Protein AF-A0AAV0U6H2-F1 (afdb_monomer)

Radius of gyration: 35.51 Å; Cα contacts (8 Å, |Δi|>4): 154; chains: 1; bounding box: 78×107×65 Å

pLDDT: mean 73.21, std 25.13, range [22.2, 96.56]

Nearest PDB structures (foldseek):
  3syk-assembly1_A  TM=7.969E-01  e=1.639E-04  Cereibacter sphaeroides
  3syl-assembly1_B  TM=7.728E-01  e=6.317E-04  Cereibacter sphaeroides
  6kww-assembly3_O  TM=6.701E-01  e=2.816E-01  Staphylococcus aureus subsp. aureus Mu50
  6kww-assembly6_R  TM=6.283E-01  e=2.656E-01  Staphylococcus aureus subsp. aureus Mu50
  6pxl-assembly1_B  TM=6.324E-01  e=7.090E+00  Escherichia coli

Structure (mmCIF, N/CA/C/O backbone):
data_AF-A0AAV0U6H2-F1
#
_entry.id   AF-A0AAV0U6H2-F1
#
loop_
_atom_site.group_PDB
_atom_site.id
_atom_site.type_symbol
_atom_site.label_atom_id
_atom_site.label_alt_id
_atom_site.label_comp_id
_atom_site.label_asym_id
_atom_site.label_entity_id
_atom_site.label_seq_id
_atom_site.pdbx_PDB_ins_code
_atom_site.Cartn_x
_atom_site.Cartn_y
_atom_site.Cartn_z
_atom_site.occupancy
_atom_site.B_iso_or_equiv
_atom_site.auth_seq_id
_atom_site.auth_comp_id
_atom_site.auth_asym_id
_atom_site.auth_atom_id
_atom_site.pdbx_PDB_model_num
ATOM 1 N N . MET A 1 1 ? 8.653 14.128 -21.787 1.00 55.41 1 MET A N 1
ATOM 2 C CA . MET A 1 1 ? 7.556 13.167 -22.076 1.00 55.41 1 MET A CA 1
ATOM 3 C C . MET A 1 1 ? 7.734 12.389 -23.388 1.00 55.41 1 MET A C 1
ATOM 5 O O . MET A 1 1 ? 6.946 11.491 -23.640 1.00 55.41 1 MET A O 1
ATOM 9 N N . THR A 1 2 ? 8.761 12.666 -24.201 1.00 58.56 2 THR A N 1
ATOM 10 C CA . THR A 1 2 ? 9.110 11.901 -25.419 1.00 58.56 2 THR A CA 1
ATOM 11 C C . THR A 1 2 ? 9.828 10.577 -25.127 1.00 58.56 2 THR A C 1
ATOM 13 O O . THR A 1 2 ? 9.771 9.652 -25.930 1.00 58.56 2 THR A O 1
ATOM 16 N N . THR A 1 3 ? 10.443 10.458 -23.950 1.00 72.44 3 THR A N 1
ATOM 17 C CA . THR A 1 3 ? 11.212 9.285 -23.509 1.00 72.44 3 THR A CA 1
ATOM 18 C C . THR A 1 3 ? 10.356 8.041 -23.282 1.00 72.44 3 THR A C 1
ATOM 20 O O . THR A 1 3 ? 10.777 6.950 -23.643 1.00 72.44 3 THR A O 1
ATOM 23 N N . LEU A 1 4 ? 9.134 8.184 -22.757 1.00 80.56 4 LEU A N 1
ATOM 24 C CA . LEU A 1 4 ? 8.256 7.038 -22.488 1.00 80.56 4 LEU A CA 1
ATOM 25 C C . LEU A 1 4 ? 7.760 6.377 -23.781 1.00 80.56 4 LEU A C 1
ATOM 27 O O . LEU A 1 4 ? 7.739 5.158 -23.890 1.00 80.56 4 LEU A O 1
ATOM 31 N N . VAL A 1 5 ? 7.395 7.182 -24.783 1.00 77.56 5 VAL A N 1
ATOM 32 C CA . VAL A 1 5 ? 6.967 6.656 -26.087 1.00 77.56 5 VAL A CA 1
ATOM 33 C C . VAL A 1 5 ? 8.126 5.935 -26.771 1.00 77.56 5 VAL A C 1
ATOM 35 O O . VAL A 1 5 ? 7.913 4.840 -27.281 1.00 77.56 5 VAL A O 1
ATOM 38 N N . ALA A 1 6 ? 9.335 6.509 -26.722 1.00 77.75 6 ALA A N 1
ATOM 39 C CA . ALA A 1 6 ? 10.541 5.869 -27.241 1.00 77.75 6 ALA A CA 1
ATOM 40 C C . ALA A 1 6 ? 10.804 4.525 -26.544 1.00 77.75 6 ALA A C 1
ATOM 42 O O . ALA A 1 6 ? 10.965 3.513 -27.223 1.00 77.75 6 ALA A O 1
ATOM 43 N N . ALA A 1 7 ? 10.716 4.491 -25.211 1.00 80.00 7 ALA A N 1
ATOM 44 C CA . ALA A 1 7 ? 10.893 3.276 -24.420 1.00 80.00 7 ALA A CA 1
ATOM 45 C C . ALA A 1 7 ? 9.865 2.173 -24.747 1.00 80.00 7 ALA A C 1
ATOM 47 O O . ALA A 1 7 ? 10.169 0.993 -24.631 1.00 80.00 7 ALA A O 1
ATOM 48 N N . MET A 1 8 ? 8.655 2.535 -25.191 1.00 81.38 8 MET A N 1
ATOM 49 C CA . MET A 1 8 ? 7.616 1.576 -25.601 1.00 81.38 8 MET A CA 1
ATOM 50 C C . MET A 1 8 ? 7.768 1.055 -27.038 1.00 81.38 8 MET A C 1
ATOM 52 O O . MET A 1 8 ? 7.056 0.124 -27.416 1.00 81.38 8 MET A O 1
ATOM 56 N N . THR A 1 9 ? 8.602 1.682 -27.871 1.00 79.62 9 THR A N 1
ATOM 57 C CA . THR A 1 9 ? 8.733 1.339 -29.300 1.00 79.62 9 THR A CA 1
ATOM 58 C C . THR A 1 9 ? 10.111 0.838 -29.696 1.00 79.62 9 THR A C 1
ATOM 60 O O . THR A 1 9 ? 10.223 0.142 -30.702 1.00 79.62 9 THR A O 1
ATOM 63 N N . ASP A 1 10 ? 11.149 1.217 -28.957 1.00 84.00 10 ASP A N 1
ATOM 64 C CA . ASP A 1 10 ? 12.519 0.854 -29.287 1.00 84.00 10 ASP A CA 1
ATOM 65 C C . ASP A 1 10 ? 12.768 -0.641 -28.975 1.00 84.00 10 ASP A C 1
ATOM 67 O O . ASP A 1 10 ? 12.507 -1.084 -27.851 1.00 84.00 10 ASP A O 1
ATOM 71 N N . PRO A 1 11 ? 13.263 -1.434 -29.951 1.00 84.88 11 PRO A N 1
ATOM 72 C CA . PRO A 1 11 ? 13.561 -2.855 -29.768 1.00 84.88 11 PRO A CA 1
ATOM 73 C C . PRO A 1 11 ? 14.552 -3.156 -28.639 1.00 84.88 11 PRO A C 1
ATOM 75 O O . PRO A 1 11 ? 14.551 -4.271 -28.121 1.00 84.88 11 PRO A O 1
ATOM 78 N N . SER A 1 12 ? 15.384 -2.188 -28.246 1.00 85.94 12 SER A N 1
ATOM 79 C CA . SER A 1 12 ? 16.316 -2.332 -27.122 1.00 85.94 12 SER A CA 1
ATOM 80 C C . SER A 1 12 ? 15.617 -2.570 -25.778 1.00 85.94 12 SER A C 1
ATOM 82 O O . SER A 1 12 ? 16.215 -3.179 -24.895 1.00 85.94 12 SER A O 1
ATOM 84 N N . TYR A 1 13 ? 14.343 -2.180 -25.637 1.00 83.75 13 TYR A N 1
ATOM 85 C CA . TYR A 1 13 ? 13.532 -2.431 -24.438 1.00 83.75 13 TYR A CA 1
ATOM 86 C C . TYR A 1 13 ? 12.590 -3.637 -24.578 1.00 83.75 13 TYR A C 1
ATOM 88 O O . TYR A 1 13 ? 11.626 -3.775 -23.818 1.00 83.75 13 TYR A O 1
ATOM 96 N N . ALA A 1 14 ? 12.831 -4.526 -25.547 1.00 82.19 14 ALA A N 1
ATOM 97 C CA . ALA A 1 14 ? 12.048 -5.748 -25.695 1.00 82.19 14 ALA A CA 1
ATOM 98 C C . ALA A 1 14 ? 12.084 -6.586 -24.399 1.00 82.19 14 ALA A C 1
ATOM 100 O O . ALA A 1 14 ? 13.148 -6.927 -23.892 1.00 82.19 14 ALA A O 1
ATOM 101 N N . GLY A 1 15 ? 10.902 -6.910 -23.861 1.00 85.19 15 GLY A N 1
ATOM 102 C CA . GLY A 1 15 ? 10.739 -7.610 -22.578 1.00 85.19 15 GLY A CA 1
ATOM 103 C C . GLY A 1 15 ? 10.461 -6.702 -21.372 1.00 85.19 15 GLY A C 1
ATOM 104 O O . GLY A 1 15 ? 10.145 -7.211 -20.300 1.00 85.19 15 GLY A O 1
ATOM 105 N N . MET A 1 16 ? 10.515 -5.374 -21.526 1.00 87.12 16 MET A N 1
ATOM 106 C CA . MET A 1 16 ? 10.184 -4.428 -20.456 1.00 87.12 16 MET A CA 1
ATOM 107 C C . MET A 1 16 ? 8.667 -4.309 -20.242 1.00 87.12 16 MET A C 1
ATOM 109 O O . MET A 1 16 ? 7.899 -4.126 -21.189 1.00 87.12 16 MET A O 1
ATOM 113 N N . VAL A 1 17 ? 8.237 -4.338 -18.978 1.00 89.06 17 VAL A N 1
ATOM 114 C CA . VAL A 1 17 ? 6.857 -4.041 -18.569 1.00 89.06 17 VAL A CA 1
ATOM 115 C C . VAL A 1 17 ? 6.814 -2.653 -17.940 1.00 89.06 17 VAL A C 1
ATOM 117 O O . VAL A 1 17 ? 7.570 -2.361 -17.019 1.00 89.06 17 VAL A O 1
ATOM 120 N N . ILE A 1 18 ? 5.916 -1.798 -18.431 1.00 87.50 18 ILE A N 1
ATOM 121 C CA . ILE A 1 18 ? 5.703 -0.451 -17.893 1.00 87.50 18 ILE A CA 1
ATOM 122 C C . ILE A 1 18 ? 4.363 -0.423 -17.165 1.00 87.50 18 ILE A C 1
ATOM 124 O O . ILE A 1 18 ? 3.316 -0.639 -17.777 1.00 87.50 18 ILE A O 1
ATOM 128 N N . VAL A 1 19 ? 4.403 -0.103 -15.873 1.00 91.38 19 VAL A N 1
ATOM 129 C CA . VAL A 1 19 ? 3.221 0.146 -15.044 1.00 91.38 19 VAL A CA 1
ATOM 130 C C . VAL A 1 19 ? 3.240 1.608 -14.624 1.00 91.38 19 VAL A C 1
ATOM 132 O O . VAL A 1 19 ? 4.244 2.091 -14.107 1.00 91.38 19 VAL A O 1
ATOM 135 N N . ILE A 1 20 ? 2.139 2.320 -14.860 1.00 90.44 20 ILE A N 1
ATOM 136 C CA . ILE A 1 20 ? 1.955 3.691 -14.380 1.00 90.44 20 ILE A CA 1
ATOM 137 C C . ILE A 1 20 ? 0.733 3.705 -13.476 1.00 90.44 20 ILE A C 1
ATOM 139 O O . ILE A 1 20 ? -0.299 3.136 -13.826 1.00 90.44 20 ILE A O 1
ATOM 143 N N . ALA A 1 21 ? 0.863 4.359 -12.329 1.00 91.75 21 ALA A N 1
ATOM 144 C CA . ALA A 1 21 ? -0.198 4.523 -11.353 1.00 91.75 21 ALA A CA 1
ATOM 145 C C . ALA A 1 21 ? -0.340 6.004 -10.993 1.00 91.75 21 ALA A C 1
ATOM 147 O O . ALA A 1 21 ? 0.644 6.742 -10.943 1.00 91.75 21 ALA A O 1
ATOM 148 N N . GLY A 1 22 ? -1.572 6.427 -10.746 1.00 89.94 22 GLY A N 1
ATOM 149 C CA . GLY A 1 22 ? -1.912 7.797 -10.393 1.00 89.94 22 GLY A CA 1
ATOM 150 C C . GLY A 1 22 ? -3.420 7.958 -10.271 1.00 89.94 22 GLY A C 1
ATOM 151 O O . GLY A 1 22 ? -4.174 7.035 -10.585 1.00 89.94 22 GLY A O 1
ATOM 152 N N . TYR A 1 23 ? -3.866 9.131 -9.827 1.00 88.19 23 TYR A N 1
ATOM 153 C CA . TYR A 1 23 ? -5.294 9.415 -9.748 1.00 88.19 23 TYR A CA 1
ATOM 154 C C . TYR A 1 23 ? -5.919 9.452 -11.151 1.00 88.19 23 TYR A C 1
ATOM 156 O O . TYR A 1 23 ? -5.277 9.946 -12.085 1.00 88.19 23 TYR A O 1
ATOM 164 N N . PRO A 1 24 ? -7.177 8.999 -11.320 1.00 87.06 24 PRO A N 1
ATOM 165 C CA . PRO A 1 24 ? -7.804 8.873 -12.639 1.00 87.06 24 PRO A CA 1
ATOM 166 C C . PRO A 1 24 ? -7.740 10.154 -13.481 1.00 87.06 24 PRO A C 1
ATOM 168 O O . PRO A 1 24 ? -7.385 10.113 -14.658 1.00 87.06 24 PRO A O 1
ATOM 171 N N . ARG A 1 25 ? -7.997 11.315 -12.859 1.00 87.69 25 ARG A N 1
ATOM 172 C CA . ARG A 1 25 ? -7.939 12.625 -13.531 1.00 87.69 25 ARG A CA 1
ATOM 173 C C . ARG A 1 25 ? -6.540 12.958 -14.050 1.00 87.69 25 ARG A C 1
ATOM 175 O O . ARG A 1 25 ? -6.398 13.367 -15.201 1.00 87.69 25 ARG A O 1
ATOM 182 N N . ASP A 1 26 ? -5.517 12.754 -13.228 1.00 89.56 26 ASP A N 1
ATOM 183 C CA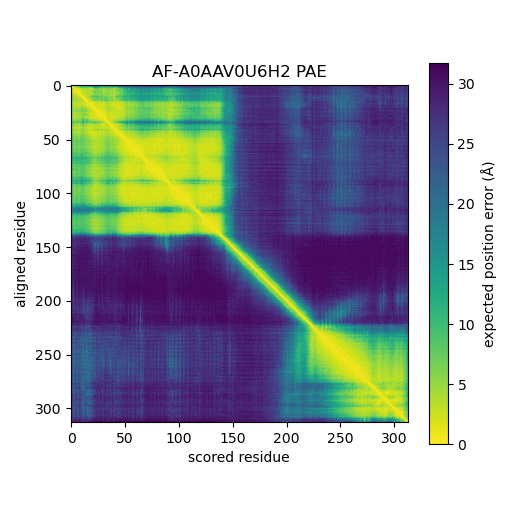 . ASP A 1 26 ? -4.130 13.051 -13.594 1.00 89.56 26 ASP A CA 1
ATOM 184 C C . ASP A 1 26 ? -3.633 12.097 -14.684 1.00 89.56 26 ASP A C 1
ATOM 186 O O . ASP A 1 26 ? -2.939 12.513 -15.617 1.00 89.56 26 ASP A O 1
ATOM 190 N N . MET A 1 27 ? -4.048 10.829 -14.607 1.00 91.25 27 MET A N 1
ATOM 191 C CA . MET A 1 27 ? -3.758 9.812 -15.614 1.00 91.25 27 MET A CA 1
ATOM 192 C C . MET A 1 27 ? -4.385 10.157 -16.962 1.00 91.25 27 MET A C 1
ATOM 194 O O . MET A 1 27 ? -3.695 10.092 -17.980 1.00 91.25 27 MET A O 1
ATOM 198 N N . ASP A 1 28 ? -5.646 10.590 -16.995 1.00 88.44 28 ASP A N 1
ATOM 199 C CA . ASP A 1 28 ? -6.282 11.028 -18.238 1.00 88.44 28 ASP A CA 1
ATOM 200 C C . ASP A 1 28 ? -5.568 12.240 -18.845 1.00 88.44 28 ASP A C 1
ATOM 202 O O . ASP A 1 28 ? -5.283 12.251 -20.047 1.00 88.44 28 ASP A O 1
ATOM 206 N N . VAL A 1 29 ? -5.209 13.237 -18.030 1.00 89.94 29 VAL A N 1
ATOM 207 C CA . VAL A 1 29 ? -4.431 14.395 -18.497 1.00 89.94 29 VAL A CA 1
ATOM 208 C C . VAL A 1 29 ? -3.091 13.941 -19.075 1.00 89.94 29 VAL A C 1
ATOM 210 O O . VAL A 1 29 ? -2.738 14.335 -20.187 1.00 89.94 29 VAL A O 1
ATOM 213 N N . MET A 1 30 ? -2.350 13.089 -18.366 1.00 89.06 30 MET A N 1
ATOM 214 C CA . MET A 1 30 ? -1.049 12.587 -18.809 1.00 89.06 30 MET A CA 1
ATOM 215 C C . MET A 1 30 ? -1.151 11.787 -20.117 1.00 89.06 30 MET A C 1
ATOM 217 O O . MET A 1 30 ? -0.353 12.001 -21.032 1.00 89.06 30 MET A O 1
ATOM 221 N N . LEU A 1 31 ? -2.131 10.889 -20.230 1.00 88.00 31 LEU A N 1
ATOM 222 C CA . LEU A 1 31 ? -2.316 10.030 -21.401 1.00 88.00 31 LEU A CA 1
ATOM 223 C C . LEU A 1 31 ? -2.778 10.812 -22.636 1.00 88.00 31 LEU A C 1
ATOM 225 O O . LEU A 1 31 ? -2.393 10.461 -23.753 1.00 88.00 31 LEU A O 1
ATOM 229 N N . ASN A 1 32 ? -3.553 11.883 -22.445 1.00 86.69 32 ASN A N 1
ATOM 230 C CA . ASN A 1 32 ? -4.044 12.732 -23.531 1.00 86.69 32 ASN A CA 1
ATOM 231 C C . ASN A 1 32 ? -3.004 13.749 -24.032 1.00 86.69 32 ASN A C 1
ATOM 233 O O . ASN A 1 32 ? -3.182 14.311 -25.111 1.00 86.69 32 ASN A O 1
ATOM 237 N N . ARG A 1 33 ? -1.896 13.972 -23.307 1.00 84.69 33 ARG A N 1
ATOM 238 C CA . ARG A 1 33 ? -0.837 14.912 -23.729 1.00 84.69 33 ARG A CA 1
ATOM 239 C C . ARG A 1 33 ? -0.159 14.535 -25.045 1.00 84.69 33 ARG A C 1
ATOM 241 O O . ARG A 1 33 ? 0.355 15.417 -25.720 1.00 84.69 33 ARG A O 1
ATOM 248 N N . ASN A 1 34 ? -0.130 13.252 -25.406 1.00 80.25 34 ASN A N 1
ATOM 249 C CA . ASN A 1 34 ? 0.443 12.794 -26.670 1.00 80.25 34 ASN A CA 1
ATOM 250 C C . ASN A 1 34 ? -0.519 11.828 -27.361 1.00 80.25 34 ASN A C 1
ATOM 252 O O . ASN A 1 34 ? -0.806 10.746 -26.841 1.00 80.25 34 ASN A O 1
ATOM 256 N N . ALA A 1 35 ? -0.966 12.202 -28.562 1.00 67.88 35 ALA A N 1
ATOM 257 C CA . ALA A 1 35 ? -1.792 11.368 -29.427 1.00 67.88 35 ALA A CA 1
ATOM 258 C C . ALA A 1 35 ? -1.003 10.112 -29.843 1.00 67.88 35 ALA A C 1
ATOM 260 O O . ALA A 1 35 ? -0.230 10.121 -30.795 1.00 67.88 35 ALA A O 1
ATOM 261 N N . GLY A 1 36 ? -1.133 9.039 -29.066 1.00 77.62 36 GLY A N 1
ATOM 262 C CA . GLY A 1 36 ? -0.421 7.779 -29.282 1.00 77.62 36 GLY A CA 1
ATOM 263 C C . GLY A 1 36 ? 0.071 7.112 -28.002 1.00 77.62 36 GLY A C 1
ATOM 264 O O . GLY A 1 36 ? 0.394 5.926 -28.038 1.00 77.62 36 GLY A O 1
ATOM 265 N N . LEU A 1 37 ? 0.103 7.825 -26.872 1.00 84.19 37 LEU A N 1
ATOM 266 C CA . LEU A 1 37 ? 0.449 7.214 -25.590 1.00 84.19 37 LEU A CA 1
ATOM 267 C C . LEU A 1 37 ? -0.717 6.365 -25.063 1.00 84.19 37 LEU A C 1
ATOM 269 O O . LEU A 1 37 ? -0.532 5.188 -24.767 1.00 84.19 37 LEU A O 1
ATOM 273 N N . LYS A 1 38 ? -1.938 6.920 -25.060 1.00 84.69 38 LYS A N 1
ATOM 274 C CA . LYS A 1 38 ? -3.152 6.218 -24.605 1.00 84.69 38 LYS A CA 1
ATOM 275 C C . LYS A 1 38 ? -3.406 4.900 -25.347 1.00 84.69 38 LYS A C 1
ATOM 277 O O . LYS A 1 38 ? -3.761 3.916 -24.715 1.00 84.69 38 LYS A O 1
ATOM 282 N N . SER A 1 39 ? -3.156 4.842 -26.659 1.00 85.62 39 SER A N 1
ATOM 283 C CA . SER A 1 39 ? -3.377 3.630 -27.468 1.00 85.62 39 SER A CA 1
ATOM 284 C C . SER A 1 39 ? -2.361 2.509 -27.216 1.00 85.62 39 SER A C 1
ATOM 286 O O . SER A 1 39 ? -2.593 1.375 -27.628 1.00 85.62 39 SER A O 1
ATOM 288 N N . ARG A 1 40 ? -1.212 2.815 -26.597 1.00 86.94 40 ARG A N 1
ATOM 289 C CA . ARG A 1 40 ? -0.161 1.830 -26.293 1.00 86.94 40 ARG A CA 1
ATOM 290 C C . ARG A 1 40 ? -0.403 1.108 -24.966 1.00 86.94 40 ARG A C 1
ATOM 292 O O . ARG A 1 40 ? 0.085 -0.007 -24.796 1.00 86.94 40 ARG A O 1
ATOM 299 N N . PHE A 1 41 ? -1.195 1.688 -24.064 1.00 87.56 41 PHE A N 1
ATOM 300 C CA . PHE A 1 41 ? -1.683 1.002 -22.869 1.00 87.56 41 PHE A CA 1
ATOM 301 C C . PHE A 1 41 ? -2.907 0.154 -23.226 1.00 87.56 41 PHE A C 1
ATOM 303 O O . PHE A 1 41 ? -3.951 0.671 -23.608 1.00 87.56 41 PHE A O 1
ATOM 310 N N . LYS A 1 42 ? -2.761 -1.173 -23.138 1.00 85.19 42 LYS A N 1
ATOM 311 C CA . LYS A 1 42 ? -3.825 -2.137 -23.479 1.00 85.19 42 LYS A CA 1
ATOM 312 C C . LYS A 1 42 ? -4.678 -2.555 -22.281 1.00 85.19 42 LYS A C 1
ATOM 314 O O . LYS A 1 42 ? -5.763 -3.092 -22.471 1.00 85.19 42 LYS A O 1
ATOM 319 N N . ARG A 1 43 ? -4.161 -2.376 -21.065 1.00 90.06 43 ARG A N 1
ATOM 320 C CA . ARG A 1 43 ? -4.807 -2.772 -19.811 1.00 90.06 43 ARG A CA 1
ATOM 321 C C . ARG A 1 43 ? -4.923 -1.556 -18.907 1.00 90.06 43 ARG A C 1
ATOM 323 O O . ARG A 1 43 ? -3.927 -0.878 -18.675 1.00 90.06 43 ARG A O 1
ATOM 330 N N . PHE A 1 44 ? -6.129 -1.338 -18.408 1.00 90.12 44 PHE A N 1
ATOM 331 C CA . PHE A 1 44 ? -6.450 -0.354 -17.386 1.00 90.12 44 PHE A CA 1
ATOM 332 C C . PHE A 1 44 ? -7.057 -1.123 -16.220 1.00 90.12 44 PHE A C 1
ATOM 334 O O . PHE A 1 44 ? -7.907 -1.988 -16.432 1.00 90.12 44 PHE A O 1
ATOM 341 N N . ILE A 1 45 ? -6.543 -0.871 -15.022 1.00 92.75 45 ILE A N 1
ATOM 342 C CA . ILE A 1 45 ? -7.032 -1.470 -13.786 1.00 92.75 45 ILE A CA 1
ATOM 343 C C . ILE A 1 45 ? -7.405 -0.299 -12.894 1.00 92.75 45 ILE A C 1
ATOM 345 O O . ILE A 1 45 ? -6.530 0.468 -12.491 1.00 92.75 45 ILE A O 1
ATOM 349 N N . ASP A 1 46 ? -8.698 -0.158 -12.636 1.00 90.94 46 ASP A N 1
ATOM 350 C CA . ASP A 1 46 ? -9.222 0.867 -11.748 1.00 90.94 46 ASP A CA 1
ATOM 351 C C . ASP A 1 46 ? -9.279 0.314 -10.324 1.00 90.94 46 ASP A C 1
ATOM 353 O O . ASP A 1 46 ? -9.804 -0.776 -10.086 1.00 90.94 46 ASP A O 1
ATOM 357 N N . PHE A 1 47 ? -8.726 1.073 -9.381 1.00 91.12 47 PHE A N 1
ATOM 358 C CA . PHE A 1 47 ? -8.777 0.763 -7.958 1.00 91.12 47 PHE A CA 1
ATOM 359 C C . PHE A 1 47 ? -9.817 1.680 -7.315 1.00 91.12 47 PHE A C 1
ATOM 361 O O . PHE A 1 47 ? -9.519 2.861 -7.115 1.00 91.12 47 PHE A O 1
ATOM 368 N N . PRO A 1 48 ? -11.044 1.191 -7.057 1.00 89.44 48 PRO A N 1
ATOM 369 C CA . PRO A 1 48 ? -12.044 1.991 -6.369 1.00 89.44 48 PRO A CA 1
ATOM 370 C C . PRO A 1 48 ? -11.605 2.271 -4.930 1.00 89.44 48 PRO A C 1
ATOM 372 O O . PRO A 1 48 ? -10.830 1.513 -4.337 1.00 89.44 48 PRO A O 1
ATOM 375 N N . ASP A 1 49 ? -12.124 3.361 -4.373 1.00 90.44 49 ASP A N 1
ATOM 376 C CA . ASP A 1 49 ? -11.962 3.652 -2.954 1.00 90.44 49 ASP A CA 1
ATOM 377 C C . ASP A 1 49 ? -12.620 2.564 -2.103 1.00 90.44 49 ASP A C 1
ATOM 379 O O . ASP A 1 49 ? -13.589 1.924 -2.515 1.00 90.44 49 ASP A O 1
ATOM 383 N N . TRP A 1 50 ? -12.085 2.376 -0.902 1.00 93.69 50 TRP A N 1
ATOM 384 C CA . TRP A 1 50 ? -12.597 1.409 0.058 1.00 93.69 50 TRP A CA 1
ATOM 385 C C . TRP A 1 50 ? -14.041 1.730 0.453 1.00 93.69 50 TRP A C 1
ATOM 387 O O . TRP A 1 50 ? -14.457 2.894 0.557 1.00 93.69 50 TRP A O 1
ATOM 397 N N . GLU A 1 51 ? -14.813 0.683 0.711 1.00 94.12 51 GLU A N 1
ATOM 398 C CA . GLU A 1 51 ? -16.050 0.803 1.466 1.00 94.12 51 GLU A CA 1
ATOM 399 C C . GLU A 1 51 ? -15.749 0.913 2.968 1.00 94.12 51 GLU A C 1
ATOM 401 O O . GLU A 1 51 ? -14.648 0.608 3.441 1.00 94.12 51 GLU A O 1
ATOM 406 N N . ALA A 1 52 ? -16.717 1.406 3.743 1.00 94.19 52 ALA A N 1
ATOM 407 C CA . ALA A 1 52 ? -16.524 1.581 5.182 1.00 94.19 52 ALA A CA 1
ATOM 408 C C . ALA A 1 52 ? -16.239 0.233 5.870 1.00 94.19 52 ALA A C 1
ATOM 410 O O . ALA A 1 52 ? -15.420 0.145 6.789 1.00 94.19 52 ALA A O 1
ATOM 411 N N . GLU A 1 53 ? -16.864 -0.832 5.370 1.00 94.94 53 GLU A N 1
ATOM 412 C CA . GLU A 1 53 ? -16.666 -2.210 5.796 1.00 94.94 53 GLU A CA 1
ATOM 413 C C . GLU A 1 53 ? -15.233 -2.696 5.559 1.00 94.94 53 GLU A C 1
ATOM 415 O O . GLU A 1 53 ? -14.701 -3.413 6.407 1.00 94.94 53 GLU A O 1
ATOM 420 N N . ASP A 1 54 ? -14.584 -2.278 4.467 1.00 95.44 54 ASP A N 1
ATOM 421 C CA . ASP A 1 54 ? -13.198 -2.656 4.163 1.00 95.44 54 ASP A CA 1
ATOM 422 C C . ASP A 1 54 ? -12.234 -2.063 5.196 1.00 95.44 54 ASP A C 1
ATOM 424 O O . ASP A 1 54 ? -11.325 -2.743 5.683 1.00 95.44 54 ASP A O 1
ATOM 428 N N . GLY A 1 55 ? -12.475 -0.810 5.600 1.00 94.81 55 GLY A N 1
ATOM 429 C CA . GLY A 1 55 ? -11.734 -0.154 6.677 1.00 94.81 55 GLY A CA 1
ATOM 430 C C . GLY A 1 55 ? -11.863 -0.908 8.002 1.00 94.81 55 GLY A C 1
ATOM 431 O O . GLY A 1 55 ? -10.860 -1.190 8.661 1.00 94.81 55 GLY A O 1
ATOM 432 N N . VAL A 1 56 ? -13.082 -1.312 8.374 1.00 95.56 56 VAL A N 1
ATOM 433 C CA . VAL A 1 56 ? -13.325 -2.106 9.592 1.00 95.56 56 VAL A CA 1
ATOM 434 C C . VAL A 1 56 ? -12.700 -3.500 9.487 1.00 95.56 56 VAL A C 1
ATOM 436 O O . VAL A 1 56 ? -12.084 -3.967 10.446 1.00 95.56 56 VAL A O 1
ATOM 439 N N . ALA A 1 57 ? -12.796 -4.157 8.330 1.00 96.31 57 ALA A N 1
ATOM 440 C CA . ALA A 1 57 ? -12.185 -5.461 8.089 1.00 96.31 57 ALA A CA 1
ATOM 441 C C . ALA A 1 57 ? -10.656 -5.403 8.227 1.00 96.31 57 ALA A C 1
ATOM 443 O O . ALA A 1 57 ? -10.063 -6.269 8.878 1.00 96.31 57 ALA A O 1
ATOM 444 N N . PHE A 1 58 ? -10.026 -4.349 7.699 1.00 96.44 58 PHE A N 1
ATOM 445 C CA . PHE A 1 58 ? -8.601 -4.089 7.882 1.00 96.44 58 PHE A CA 1
ATOM 446 C C . PHE A 1 58 ? -8.235 -3.945 9.366 1.00 96.44 58 PHE A C 1
ATOM 448 O O . PHE A 1 58 ? -7.292 -4.587 9.834 1.00 96.44 58 PHE A O 1
ATOM 455 N N . LEU A 1 59 ? -8.992 -3.148 10.128 1.00 96.06 59 LEU A N 1
ATOM 456 C CA . LEU A 1 59 ? -8.744 -2.964 11.562 1.00 96.06 59 LEU A CA 1
ATOM 457 C C . LEU A 1 59 ? -8.940 -4.262 12.350 1.00 96.06 59 LEU A C 1
ATOM 459 O O . LEU A 1 59 ? -8.137 -4.561 13.230 1.00 96.06 59 LEU A O 1
ATOM 463 N N . ARG A 1 60 ? -9.949 -5.070 12.007 1.00 95.50 60 ARG A N 1
ATOM 464 C CA . ARG A 1 60 ? -10.175 -6.384 12.623 1.00 95.50 60 ARG A CA 1
ATOM 465 C C . ARG A 1 60 ? -9.000 -7.330 12.369 1.00 95.50 60 ARG A C 1
ATOM 467 O O . ARG A 1 60 ? -8.516 -7.969 13.301 1.00 95.50 60 ARG A O 1
ATOM 474 N N . ALA A 1 61 ? -8.507 -7.390 11.132 1.00 95.88 61 ALA A N 1
ATOM 475 C CA . ALA A 1 61 ? -7.337 -8.195 10.786 1.00 95.88 61 ALA A CA 1
ATOM 476 C C . ALA A 1 61 ? -6.078 -7.721 11.532 1.00 95.88 61 ALA A C 1
ATOM 478 O O . ALA A 1 61 ? -5.288 -8.537 12.012 1.00 95.88 61 ALA A O 1
ATOM 479 N N . LYS A 1 62 ? -5.910 -6.402 11.680 1.00 95.31 62 LYS A N 1
ATOM 480 C CA . LYS A 1 62 ? -4.789 -5.812 12.417 1.00 95.31 62 LYS A CA 1
ATOM 481 C C . LYS A 1 62 ? -4.873 -6.088 13.920 1.00 95.31 62 LYS A C 1
ATOM 483 O O . LYS A 1 62 ? -3.863 -6.452 14.517 1.00 95.31 62 LYS A O 1
ATOM 488 N N . ALA A 1 63 ? -6.069 -6.017 14.501 1.00 94.69 63 ALA A N 1
ATOM 489 C CA . ALA A 1 63 ? -6.317 -6.390 15.889 1.00 94.69 63 ALA A CA 1
ATOM 490 C C . ALA A 1 63 ? -5.971 -7.858 16.149 1.00 94.69 63 ALA A C 1
ATOM 492 O O . ALA A 1 63 ? -5.221 -8.146 17.078 1.00 94.69 63 ALA A O 1
ATOM 493 N N . LEU A 1 64 ? -6.418 -8.767 15.277 1.00 94.44 64 LEU A N 1
ATOM 494 C CA . LEU A 1 64 ? -6.098 -10.190 15.384 1.00 94.44 64 LEU A CA 1
ATOM 495 C C . LEU A 1 64 ? -4.585 -10.444 15.323 1.00 94.44 64 LEU A C 1
ATOM 497 O O . LEU A 1 64 ? -4.058 -11.219 16.118 1.00 94.44 64 LEU A O 1
ATOM 501 N N . LYS A 1 65 ? -3.879 -9.762 14.413 1.00 95.69 65 LYS A N 1
ATOM 502 C CA . LYS A 1 65 ? -2.421 -9.878 14.260 1.00 95.69 65 LYS A CA 1
ATOM 503 C C . LYS A 1 65 ? -1.647 -9.399 15.493 1.00 95.69 65 LYS A C 1
ATOM 505 O O . LYS A 1 65 ? -0.584 -9.937 15.782 1.00 95.69 65 LYS A O 1
ATOM 510 N N . GLU A 1 66 ? -2.155 -8.392 16.197 1.00 94.25 66 GLU A N 1
ATOM 511 C CA . GLU A 1 66 ? -1.533 -7.827 17.403 1.00 94.25 66 GLU A CA 1
ATOM 512 C C . GLU A 1 66 ? -2.094 -8.430 18.712 1.00 94.25 66 GLU A C 1
ATOM 514 O O . GLU A 1 66 ? -1.860 -7.884 19.793 1.00 94.25 66 GLU A O 1
ATOM 519 N N . GLU A 1 67 ? -2.825 -9.551 18.631 1.00 93.44 67 GLU A N 1
ATOM 520 C CA . GLU A 1 67 ? -3.450 -10.242 19.774 1.00 93.44 67 GLU A CA 1
ATOM 521 C C . GLU A 1 67 ? -4.384 -9.332 20.594 1.00 93.44 67 GLU A C 1
ATOM 523 O O . GLU A 1 67 ? -4.447 -9.388 21.826 1.00 93.44 67 GLU A O 1
ATOM 528 N N . MET A 1 68 ? -5.109 -8.457 19.898 1.00 92.69 68 MET A N 1
ATOM 529 C CA . MET A 1 68 ? -6.099 -7.558 20.472 1.00 92.69 68 MET A CA 1
ATOM 530 C C . MET A 1 68 ? -7.509 -7.950 20.053 1.00 92.69 68 MET A C 1
ATOM 532 O O . MET A 1 68 ? -7.758 -8.419 18.943 1.00 92.69 68 MET A O 1
ATOM 536 N N . THR A 1 69 ? -8.451 -7.713 20.958 1.00 92.50 69 THR A N 1
ATOM 537 C CA . THR A 1 69 ? -9.874 -7.930 20.702 1.00 92.50 69 THR A CA 1
ATOM 538 C C . THR A 1 69 ? -10.552 -6.605 20.384 1.00 92.50 69 THR A C 1
ATOM 540 O O . THR A 1 69 ? -10.314 -5.590 21.041 1.00 92.50 69 THR A O 1
ATOM 543 N N . LEU A 1 70 ? -11.379 -6.604 19.342 1.00 94.00 70 LEU A N 1
ATOM 544 C CA . LEU A 1 70 ? -12.197 -5.458 18.974 1.00 94.00 70 LEU A CA 1
ATOM 545 C C . LEU A 1 70 ? -13.617 -5.717 19.472 1.00 94.00 70 LEU A C 1
ATOM 547 O O . LEU A 1 70 ? -14.229 -6.725 19.120 1.00 94.00 70 LEU A O 1
ATOM 551 N N . GLU A 1 71 ? -14.120 -4.846 20.344 1.00 94.50 71 GLU A N 1
ATOM 552 C CA . GLU A 1 71 ? -15.473 -4.984 20.875 1.00 94.50 71 GLU A CA 1
ATOM 553 C C . GLU A 1 71 ? -16.512 -4.756 19.758 1.00 94.50 71 GLU A C 1
ATOM 555 O O . GLU A 1 71 ? -16.336 -3.840 18.950 1.00 94.50 71 GLU A O 1
ATOM 560 N N . PRO A 1 72 ? -17.645 -5.487 19.726 1.00 92.94 72 PRO A N 1
ATOM 561 C CA . PRO A 1 72 ? -18.692 -5.255 18.727 1.00 92.94 72 PRO A CA 1
ATOM 562 C C . PRO A 1 72 ? -19.192 -3.802 18.696 1.00 92.94 72 PRO A C 1
ATOM 564 O O . PRO A 1 72 ? -19.482 -3.258 17.634 1.00 92.94 72 PRO A O 1
ATOM 567 N N . GLY A 1 73 ? -19.250 -3.139 19.857 1.00 93.62 73 GLY A N 1
ATOM 568 C CA . GLY A 1 73 ? -19.598 -1.720 19.944 1.00 93.62 73 GLY A CA 1
ATOM 569 C C . GLY A 1 73 ? -18.559 -0.800 19.292 1.00 93.62 73 GLY A C 1
ATOM 570 O O . GLY A 1 73 ? -18.933 0.210 18.700 1.00 93.62 73 GLY A O 1
ATOM 571 N N . ALA A 1 74 ? -17.273 -1.161 19.342 1.00 94.62 74 ALA A N 1
ATOM 572 C CA . ALA A 1 74 ? -16.207 -0.430 18.663 1.00 94.62 74 ALA A CA 1
ATOM 573 C C . ALA A 1 74 ? -16.330 -0.552 17.142 1.00 94.62 74 ALA A C 1
ATOM 575 O O . ALA A 1 74 ? -16.215 0.452 16.446 1.00 94.62 74 ALA A O 1
ATOM 576 N N . GLU A 1 75 ? -16.639 -1.745 16.626 1.00 94.88 75 GLU A N 1
ATOM 577 C CA . GLU A 1 75 ? -16.842 -1.959 15.187 1.00 94.88 75 GLU A CA 1
ATOM 578 C C . GLU A 1 75 ? -17.961 -1.076 14.622 1.00 94.88 75 GLU A C 1
ATOM 580 O O . GLU A 1 75 ? -17.788 -0.448 13.578 1.00 94.88 75 GLU A O 1
ATOM 585 N N . VAL A 1 76 ? -19.083 -0.961 15.341 1.00 96.00 76 VAL A N 1
ATOM 586 C CA . VAL A 1 76 ? -20.209 -0.102 14.937 1.00 96.00 76 VAL A CA 1
ATOM 587 C C . VAL A 1 76 ? -19.809 1.375 14.900 1.00 96.00 76 VAL A C 1
ATOM 589 O O . VAL A 1 76 ? -20.239 2.105 14.006 1.00 96.00 76 VAL A O 1
ATOM 592 N N . MET A 1 77 ? -19.002 1.832 15.861 1.00 95.75 77 MET A N 1
ATOM 593 C CA . MET A 1 77 ? -18.517 3.215 15.875 1.00 95.75 77 MET A CA 1
ATOM 594 C C . MET A 1 77 ? -17.544 3.475 14.724 1.00 95.75 77 MET A C 1
ATOM 596 O O . MET A 1 77 ? -17.697 4.468 14.019 1.00 95.75 77 MET A O 1
ATOM 600 N N . LEU A 1 78 ? -16.611 2.552 14.484 1.00 95.38 78 LEU A N 1
ATOM 601 C CA . LEU A 1 78 ? -15.638 2.654 13.397 1.00 95.38 78 LEU A CA 1
ATOM 602 C C . LEU A 1 78 ? -16.310 2.695 12.027 1.00 95.38 78 LEU A C 1
ATOM 604 O O . LEU A 1 78 ? -15.920 3.507 11.193 1.00 95.38 78 LEU A O 1
ATOM 608 N N . LEU A 1 79 ? -17.344 1.877 11.813 1.00 96.31 79 LEU A N 1
ATOM 609 C CA . LEU A 1 79 ? -18.105 1.875 10.565 1.00 96.31 79 LEU A CA 1
ATOM 610 C C . LEU A 1 79 ? -18.702 3.261 10.275 1.00 96.31 79 LEU A C 1
ATOM 612 O O . LEU A 1 79 ? -18.475 3.816 9.203 1.00 96.31 79 LEU A O 1
ATOM 616 N N . LYS A 1 80 ? -19.366 3.873 11.264 1.00 95.62 80 LYS A N 1
ATOM 617 C CA . LYS A 1 80 ? -19.909 5.238 11.138 1.00 95.62 80 LYS A CA 1
ATOM 618 C C . LYS A 1 80 ? -18.819 6.266 10.850 1.00 95.62 80 LYS A C 1
ATOM 620 O O . LYS A 1 80 ? -18.997 7.139 10.007 1.00 95.62 80 LYS A O 1
ATOM 625 N N . THR A 1 81 ? -17.681 6.162 11.531 1.00 94.38 81 THR A N 1
ATOM 626 C CA . THR A 1 81 ? -16.557 7.069 11.302 1.00 94.38 81 THR A CA 1
ATOM 627 C C . THR A 1 81 ? -16.014 6.946 9.880 1.00 94.38 81 THR A C 1
ATOM 629 O O . THR A 1 81 ? -15.783 7.968 9.241 1.00 94.38 81 THR A O 1
ATOM 632 N N . PHE A 1 82 ? -15.848 5.733 9.345 1.00 95.00 82 PHE A N 1
ATOM 633 C CA . PHE A 1 82 ? -15.406 5.548 7.960 1.00 95.00 82 PHE A CA 1
ATOM 634 C C . PHE A 1 82 ? -16.439 6.045 6.941 1.00 95.00 82 PHE A C 1
ATOM 636 O O . PHE A 1 82 ? -16.049 6.667 5.954 1.00 95.00 82 PHE A O 1
ATOM 643 N N . GLU A 1 83 ? -17.740 5.863 7.192 1.00 94.81 83 GLU A N 1
ATOM 644 C CA . GLU A 1 83 ? -18.798 6.453 6.359 1.00 94.81 83 GLU A CA 1
ATOM 645 C C . GLU A 1 83 ? -18.734 7.988 6.328 1.00 94.81 83 GLU A C 1
ATOM 647 O O . GLU A 1 83 ? -19.005 8.605 5.296 1.00 94.81 83 GLU A O 1
ATOM 652 N N . GLU A 1 84 ? -18.399 8.626 7.452 1.00 92.62 84 GLU A N 1
ATOM 653 C CA . GLU A 1 84 ? -18.197 10.074 7.511 1.00 92.62 84 GLU A CA 1
ATOM 654 C C . GLU A 1 84 ? -16.897 10.500 6.826 1.00 92.62 84 GLU A C 1
ATOM 656 O O . GLU A 1 84 ? -16.911 11.457 6.054 1.00 92.62 84 GLU A O 1
ATOM 661 N N . LEU A 1 85 ? -15.797 9.772 7.035 1.00 91.25 85 LEU A N 1
ATOM 662 C CA . LEU A 1 85 ? -14.510 10.057 6.396 1.00 91.25 85 LEU A CA 1
ATOM 663 C C . LEU A 1 85 ? -14.587 9.962 4.875 1.00 91.25 85 LEU A C 1
ATOM 665 O O . LEU A 1 85 ? -14.009 10.804 4.194 1.00 91.25 85 LEU A O 1
ATOM 669 N N . LYS A 1 86 ? -15.340 8.993 4.348 1.00 90.88 86 LYS A N 1
ATOM 670 C CA . LYS A 1 86 ? -15.558 8.821 2.907 1.00 90.88 86 LYS A CA 1
ATOM 671 C C . LYS A 1 86 ? -16.335 9.982 2.274 1.00 90.88 86 LYS A C 1
ATOM 673 O O . LYS A 1 86 ? -16.196 10.232 1.082 1.00 90.88 86 LYS A O 1
ATOM 678 N N . LYS A 1 87 ? -17.148 10.708 3.054 1.00 90.12 87 LYS A N 1
ATOM 679 C CA . LYS A 1 87 ? -17.872 11.909 2.589 1.00 90.12 87 LYS A CA 1
ATOM 680 C C . LYS A 1 87 ? -16.993 13.159 2.560 1.00 90.12 87 LYS A C 1
ATOM 682 O O . LYS A 1 87 ? -17.399 14.157 1.968 1.00 90.12 87 LYS A O 1
ATOM 687 N N . LEU A 1 88 ? -15.843 13.137 3.232 1.00 87.44 88 LEU A N 1
ATOM 688 C CA . LEU A 1 88 ? -14.904 14.252 3.261 1.00 87.44 88 LEU A CA 1
ATOM 689 C C . LEU A 1 88 ? -13.944 14.178 2.072 1.00 87.44 88 LEU A C 1
ATOM 691 O O . LEU A 1 88 ? -13.584 13.099 1.600 1.00 87.44 88 LEU A O 1
ATOM 695 N N . ASP A 1 89 ? -13.484 15.342 1.618 1.00 82.19 89 ASP A N 1
ATOM 696 C CA . ASP A 1 89 ? -12.433 15.403 0.608 1.00 82.19 89 ASP A CA 1
ATOM 697 C C . ASP A 1 89 ? -11.127 14.808 1.158 1.00 82.19 89 ASP A C 1
ATOM 699 O O . ASP A 1 89 ? -10.742 15.036 2.306 1.00 82.19 89 ASP A O 1
ATOM 703 N N . GLY A 1 90 ? -10.418 14.062 0.310 1.00 81.94 90 GLY A N 1
ATOM 704 C CA . GLY A 1 90 ? -9.109 13.506 0.656 1.00 81.94 90 GLY A CA 1
ATOM 705 C C . GLY A 1 90 ? -9.138 12.222 1.479 1.00 81.94 90 GLY A C 1
ATOM 706 O O . GLY A 1 90 ? -8.186 11.962 2.213 1.00 81.94 90 GLY A O 1
ATOM 707 N N . PHE A 1 91 ? -10.184 11.404 1.336 1.00 88.56 91 PHE A N 1
ATOM 708 C CA . PHE A 1 91 ? -10.175 10.037 1.851 1.00 88.56 91 PHE A CA 1
ATOM 709 C C . PHE A 1 91 ? -8.962 9.255 1.312 1.00 88.56 91 PHE A C 1
ATOM 711 O O . PHE A 1 91 ? -8.748 9.143 0.108 1.00 88.56 91 PHE A O 1
ATOM 718 N N . GLY A 1 92 ? -8.125 8.765 2.225 1.00 87.06 92 GLY A N 1
ATOM 719 C CA . GLY A 1 92 ? -6.823 8.159 1.951 1.00 87.06 92 GLY A CA 1
ATOM 720 C C . GLY A 1 92 ? -6.820 6.629 1.968 1.00 87.06 92 GLY A C 1
ATOM 721 O O . GLY A 1 92 ? -5.737 6.038 2.033 1.00 87.06 92 GLY A O 1
ATOM 722 N N . ASN A 1 93 ? -7.996 5.984 1.949 1.00 92.06 93 ASN A N 1
ATOM 723 C CA . ASN A 1 93 ? -8.175 4.528 2.019 1.00 92.06 93 ASN A CA 1
ATOM 724 C C . ASN A 1 93 ? -7.333 3.907 3.153 1.00 92.06 93 ASN A C 1
ATOM 726 O O . ASN A 1 93 ? -7.461 4.280 4.321 1.00 92.06 93 ASN A O 1
ATOM 730 N N . GLY A 1 94 ? -6.405 3.006 2.818 1.00 91.69 94 GLY A N 1
ATOM 731 C CA . GLY A 1 94 ? -5.533 2.341 3.785 1.00 91.69 94 GLY A CA 1
ATOM 732 C C . GLY A 1 94 ? -4.684 3.290 4.636 1.00 91.69 94 GLY A C 1
ATOM 733 O O . GLY A 1 94 ? -4.374 2.952 5.776 1.00 91.69 94 GLY A O 1
ATOM 734 N N . ARG A 1 95 ? -4.352 4.495 4.150 1.00 92.31 95 ARG A N 1
ATOM 735 C CA . ARG A 1 95 ? -3.650 5.501 4.966 1.00 92.31 95 ARG A CA 1
ATOM 736 C C . ARG A 1 95 ? -4.494 5.921 6.165 1.00 92.31 95 ARG A C 1
ATOM 738 O O . ARG A 1 95 ? -3.979 6.003 7.277 1.00 92.31 95 ARG A O 1
ATOM 745 N N . ASP A 1 96 ? -5.785 6.128 5.937 1.00 93.75 96 ASP A N 1
ATOM 746 C CA . ASP A 1 96 ? -6.728 6.539 6.974 1.00 93.75 96 ASP A CA 1
ATOM 747 C C . ASP A 1 96 ? -6.995 5.392 7.934 1.00 93.75 96 ASP A C 1
ATOM 749 O O . ASP A 1 96 ? -7.041 5.602 9.140 1.00 93.75 96 ASP A O 1
ATOM 753 N N . ALA A 1 97 ? -7.085 4.164 7.419 1.00 95.44 97 ALA A N 1
ATOM 754 C CA . ALA A 1 97 ? -7.231 2.983 8.256 1.00 95.44 97 ALA A CA 1
ATOM 755 C C . ALA A 1 97 ? -5.997 2.736 9.144 1.00 95.44 97 ALA A C 1
ATOM 757 O O . ALA A 1 97 ? -6.131 2.372 10.312 1.00 95.44 97 ALA A O 1
ATOM 758 N N . VAL A 1 98 ? -4.781 2.973 8.638 1.00 95.50 98 VAL A N 1
ATOM 759 C CA . VAL A 1 98 ? -3.558 2.903 9.454 1.00 95.50 98 VAL A CA 1
ATOM 760 C C . VAL A 1 98 ? -3.546 4.000 10.516 1.00 95.50 98 VAL A C 1
ATOM 762 O O . VAL A 1 98 ? -3.312 3.682 11.680 1.00 95.50 98 VAL A O 1
ATOM 765 N N . GLY A 1 99 ? -3.861 5.245 10.147 1.00 95.25 99 GLY A N 1
ATOM 766 C CA . GLY A 1 99 ? -3.956 6.353 11.102 1.00 95.25 99 GLY A CA 1
ATOM 767 C C . GLY A 1 99 ? -5.011 6.108 12.184 1.00 95.25 99 GLY A C 1
ATOM 768 O O . GLY A 1 99 ? -4.736 6.297 13.365 1.00 95.25 99 GLY A O 1
ATOM 769 N N . MET A 1 100 ? -6.179 5.586 11.799 1.00 95.75 100 MET A N 1
ATOM 770 C CA . MET A 1 100 ? -7.239 5.165 12.721 1.00 95.75 100 MET A CA 1
ATOM 771 C C . MET A 1 100 ? -6.741 4.126 13.718 1.00 95.75 100 MET A C 1
ATOM 773 O O . MET A 1 100 ? -7.006 4.233 14.910 1.00 95.75 100 MET A O 1
ATOM 777 N N . TRP A 1 101 ? -5.981 3.133 13.259 1.00 96.56 101 TRP A N 1
ATOM 778 C CA . TRP A 1 101 ? -5.410 2.135 14.157 1.00 96.56 101 TRP A CA 1
ATOM 779 C C . TRP A 1 101 ? -4.441 2.727 15.179 1.00 96.56 101 TRP A C 1
ATOM 781 O O . TRP A 1 101 ? -4.442 2.328 16.345 1.00 96.56 101 TRP A O 1
ATOM 791 N N . ASP A 1 102 ? -3.591 3.653 14.748 1.00 96.31 102 ASP A N 1
ATOM 792 C CA . ASP A 1 102 ? -2.628 4.286 15.642 1.00 96.31 102 ASP A CA 1
ATOM 793 C C . ASP A 1 102 ? -3.335 5.159 16.688 1.00 96.31 102 ASP A C 1
ATOM 795 O O . ASP A 1 102 ? -3.011 5.064 17.875 1.00 96.31 102 ASP A O 1
ATOM 799 N N . GLU A 1 103 ? -4.380 5.885 16.289 1.00 96.12 103 GLU A N 1
ATOM 800 C CA . GLU A 1 103 ? -5.220 6.659 17.207 1.00 96.12 103 GLU A CA 1
ATOM 801 C C . GLU A 1 103 ? -5.987 5.761 18.195 1.00 96.12 103 GLU A C 1
ATOM 803 O O . GLU A 1 103 ? -6.047 6.048 19.393 1.00 96.12 103 GLU A O 1
ATOM 808 N N . LEU A 1 104 ? -6.513 4.620 17.737 1.00 96.44 104 LEU A N 1
ATOM 809 C CA . LEU A 1 104 ? -7.161 3.628 18.602 1.00 96.44 104 LEU A CA 1
ATOM 810 C C . LEU A 1 104 ? -6.209 3.090 19.675 1.00 96.44 104 LEU A C 1
ATOM 812 O O . LEU A 1 104 ? -6.583 2.986 20.848 1.00 96.44 104 LEU A O 1
ATOM 816 N N . LYS A 1 105 ? -4.966 2.765 19.297 1.00 95.12 105 LYS A N 1
ATOM 817 C CA . LYS A 1 105 ? -3.936 2.335 20.254 1.00 95.12 105 LYS A CA 1
ATOM 818 C C . LYS A 1 105 ? -3.624 3.432 21.263 1.00 95.12 105 LYS A C 1
ATOM 820 O O . LYS A 1 105 ? -3.462 3.119 22.442 1.00 95.12 105 LYS A O 1
ATOM 825 N N . GLN A 1 106 ? -3.563 4.688 20.823 1.00 95.25 106 GLN A N 1
ATOM 826 C CA . GLN A 1 106 ? -3.313 5.830 21.698 1.00 95.25 106 GLN A CA 1
ATOM 827 C C . GLN A 1 106 ? -4.451 6.022 22.710 1.00 95.25 106 GLN A C 1
ATOM 829 O O . GLN A 1 106 ? -4.194 6.128 23.912 1.00 95.25 106 GLN A O 1
ATOM 834 N N . CYS A 1 107 ? -5.707 5.977 22.256 1.00 94.19 107 CYS A N 1
ATOM 835 C CA . CYS A 1 107 ? -6.886 6.058 23.123 1.00 94.19 107 CYS A CA 1
ATOM 836 C C . CYS A 1 107 ? -6.895 4.926 24.158 1.00 94.19 107 CYS A C 1
ATOM 838 O O . CYS A 1 107 ? -7.031 5.171 25.361 1.00 94.19 107 CYS A O 1
ATOM 840 N N . ARG A 1 108 ? -6.641 3.689 23.711 1.00 93.75 108 ARG A N 1
ATOM 841 C CA . ARG A 1 108 ? -6.506 2.538 24.607 1.00 93.75 108 ARG A CA 1
ATOM 842 C C . ARG A 1 108 ? -5.380 2.742 25.621 1.00 93.75 108 ARG A C 1
ATOM 844 O O . ARG A 1 108 ? -5.589 2.486 26.802 1.00 93.75 108 ARG A O 1
ATOM 851 N N . ALA A 1 109 ? -4.194 3.179 25.197 1.00 93.50 109 ALA A N 1
ATOM 852 C CA . ALA A 1 109 ? -3.061 3.390 26.100 1.00 93.50 109 ALA A CA 1
ATOM 853 C C . ALA A 1 109 ? -3.404 4.400 27.207 1.00 93.50 109 ALA A C 1
ATOM 855 O O . ALA A 1 109 ? -3.124 4.148 28.381 1.00 93.50 109 ALA A O 1
ATOM 856 N N . GLN A 1 110 ? -4.094 5.488 26.852 1.00 92.56 110 GLN A N 1
ATOM 857 C CA . GLN A 1 110 ? -4.558 6.492 27.806 1.00 92.56 110 GLN A CA 1
ATOM 858 C C . GLN A 1 110 ? -5.594 5.931 28.794 1.00 92.56 110 GLN A C 1
ATOM 860 O O . GLN A 1 110 ? -5.536 6.222 29.993 1.00 92.56 110 GLN A O 1
ATOM 865 N N . ARG A 1 111 ? -6.523 5.092 28.323 1.00 92.19 111 ARG A N 1
ATOM 866 C CA . ARG A 1 111 ? -7.492 4.404 29.188 1.00 92.19 111 ARG A CA 1
ATOM 867 C C . ARG A 1 111 ? -6.802 3.433 30.146 1.00 92.19 111 ARG A C 1
ATOM 869 O O . ARG A 1 111 ? -7.077 3.470 31.345 1.00 92.19 111 ARG A O 1
ATOM 876 N N . VAL A 1 112 ? -5.890 2.601 29.639 1.00 92.56 112 VAL A N 1
ATOM 877 C CA . VAL A 1 112 ? -5.182 1.570 30.422 1.00 92.56 112 VAL A CA 1
ATOM 878 C C . VAL A 1 112 ? -4.260 2.180 31.482 1.00 92.56 112 VAL A C 1
ATOM 880 O O . VAL A 1 112 ? -4.041 1.580 32.531 1.00 92.56 112 VAL A O 1
ATOM 883 N N . PHE A 1 113 ? -3.772 3.403 31.260 1.00 90.88 113 PHE A N 1
ATOM 884 C CA . PHE A 1 113 ? -3.042 4.157 32.280 1.00 90.88 113 PHE A CA 1
ATOM 885 C C . PHE A 1 113 ? -3.885 4.424 33.539 1.00 90.88 113 PHE A C 1
ATOM 887 O O . PHE A 1 113 ? -3.357 4.436 34.648 1.00 90.88 113 PHE A O 1
ATOM 894 N N . THR A 1 114 ? -5.196 4.623 33.376 1.00 86.50 114 THR A N 1
ATOM 895 C CA . THR A 1 114 ? -6.111 4.944 34.484 1.00 86.50 114 THR A CA 1
ATOM 896 C C . THR A 1 114 ? -6.803 3.697 35.036 1.00 86.50 114 THR A C 1
ATOM 898 O O . THR A 1 114 ? -7.059 3.605 36.236 1.00 86.50 114 THR A O 1
ATOM 901 N N . VAL A 1 115 ? -7.117 2.729 34.170 1.00 87.06 115 VAL A N 1
ATOM 902 C CA . VAL A 1 115 ? -7.885 1.525 34.506 1.00 87.06 115 VAL A CA 1
ATOM 903 C C . VAL A 1 115 ? -7.107 0.290 34.078 1.00 87.06 115 VAL A C 1
ATOM 905 O O . VAL A 1 115 ? -6.827 0.108 32.897 1.00 87.06 115 VAL A O 1
ATOM 908 N N . ALA A 1 116 ? -6.800 -0.594 35.027 1.00 83.31 116 ALA A N 1
ATOM 909 C CA . ALA A 1 116 ? -6.117 -1.845 34.722 1.00 83.31 116 ALA A CA 1
ATOM 910 C C . ALA A 1 116 ? -6.963 -2.724 33.785 1.00 83.31 116 ALA A C 1
ATOM 912 O O . ALA A 1 116 ? -8.156 -2.934 34.008 1.00 83.31 116 ALA A O 1
ATOM 913 N N . GLU A 1 117 ? -6.326 -3.264 32.748 1.00 84.69 117 GLU A N 1
ATOM 914 C CA . GLU A 1 117 ? -6.969 -4.090 31.730 1.00 84.69 117 GLU A CA 1
ATOM 915 C C . GLU A 1 117 ? -6.423 -5.524 31.784 1.00 84.69 117 GLU A C 1
ATOM 917 O O . GLU A 1 117 ? -5.211 -5.733 31.777 1.00 84.69 117 GLU A O 1
ATOM 922 N N . MET A 1 118 ? -7.323 -6.513 31.836 1.00 80.81 118 MET A N 1
ATOM 923 C CA . MET A 1 118 ? -6.956 -7.938 31.860 1.00 80.81 118 MET A CA 1
ATOM 924 C C . MET A 1 118 ? -6.764 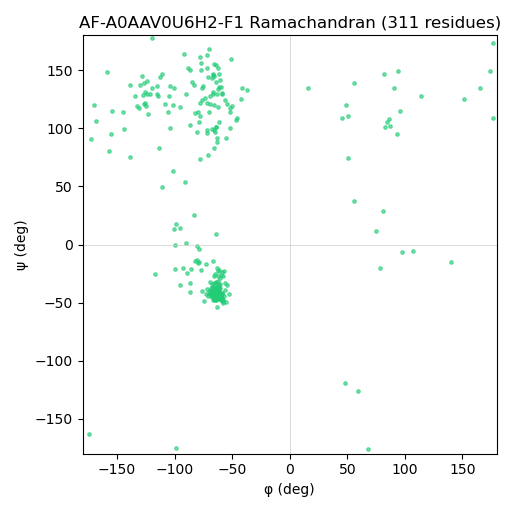-8.529 30.458 1.00 80.81 118 MET A C 1
ATOM 926 O O . MET A 1 118 ? -5.923 -9.404 30.272 1.00 80.81 118 MET A O 1
ATOM 930 N N . VAL A 1 119 ? -7.530 -8.055 29.472 1.00 86.56 119 VAL A N 1
ATOM 931 C CA . VAL A 1 119 ? -7.475 -8.507 28.073 1.00 86.56 119 VAL A CA 1
ATOM 932 C C . VAL A 1 119 ? -7.313 -7.289 27.186 1.00 86.56 119 VAL A C 1
ATOM 934 O O . VAL A 1 119 ? -8.099 -6.352 27.306 1.00 86.56 119 VAL A O 1
ATOM 937 N N . ARG A 1 120 ? -6.329 -7.304 26.283 1.00 90.31 120 ARG A N 1
ATOM 938 C CA . ARG A 1 120 ? -6.067 -6.178 25.381 1.00 90.31 120 ARG A CA 1
ATOM 939 C C . ARG A 1 120 ? -7.261 -5.965 24.452 1.00 90.31 120 ARG A C 1
ATOM 941 O O . ARG A 1 120 ? -7.441 -6.711 23.489 1.00 90.31 120 ARG A O 1
ATOM 948 N N . THR A 1 121 ? -8.084 -4.970 24.767 1.00 93.19 121 THR A N 1
ATOM 949 C CA . THR A 1 121 ? -9.371 -4.761 24.101 1.00 93.19 121 THR A CA 1
ATOM 950 C C . THR A 1 121 ? -9.492 -3.318 23.652 1.00 93.19 121 THR A C 1
ATOM 952 O O . THR A 1 121 ? -9.139 -2.406 24.396 1.00 93.19 121 THR A O 1
ATOM 955 N N . ILE A 1 122 ? -9.997 -3.099 22.443 1.00 94.94 122 ILE A N 1
ATOM 956 C CA . ILE A 1 122 ? -10.433 -1.781 21.981 1.00 94.94 122 ILE A CA 1
ATOM 957 C C . ILE A 1 122 ? -11.934 -1.683 22.230 1.00 94.94 122 ILE A C 1
ATOM 959 O O . ILE A 1 122 ? -12.711 -2.478 21.696 1.00 94.94 122 ILE A O 1
ATOM 963 N N . THR A 1 123 ? -12.320 -0.720 23.062 1.00 94.75 123 THR A N 1
ATOM 964 C CA . THR A 1 123 ? -13.709 -0.522 23.487 1.00 94.75 123 THR A CA 1
ATOM 965 C C . THR A 1 123 ? -14.442 0.457 22.578 1.00 94.75 123 THR A C 1
ATOM 967 O O . THR A 1 123 ? -13.826 1.241 21.850 1.00 94.75 123 THR A O 1
ATOM 970 N N . ALA A 1 124 ? -15.774 0.467 22.660 1.00 95.06 124 ALA A N 1
ATOM 971 C CA . ALA A 1 124 ? -16.597 1.436 21.932 1.00 95.06 124 ALA A CA 1
ATOM 972 C C . ALA A 1 124 ? -16.236 2.902 22.242 1.00 95.06 124 ALA A C 1
ATOM 974 O O . ALA A 1 124 ? -16.319 3.760 21.364 1.00 95.06 124 ALA A O 1
ATOM 975 N N . VAL A 1 125 ? -15.811 3.190 23.478 1.00 94.06 125 VAL A N 1
ATOM 976 C CA . VAL A 1 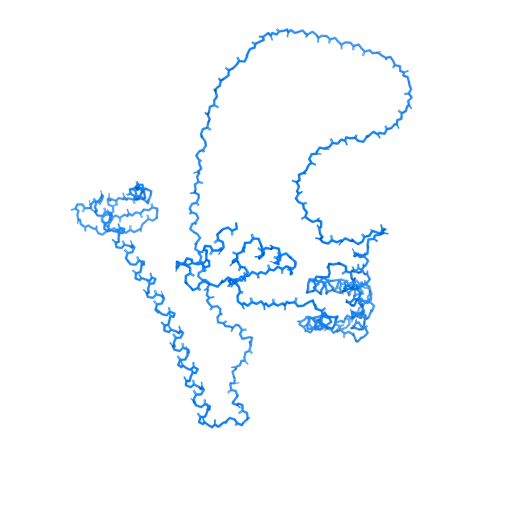125 ? -15.410 4.539 23.904 1.00 94.06 125 VAL A CA 1
ATOM 977 C C . VAL A 1 125 ? -14.092 4.948 23.250 1.00 94.06 125 VAL A C 1
ATOM 979 O O . VAL A 1 125 ? -13.994 6.065 22.750 1.00 94.06 125 VAL A O 1
ATOM 982 N N . ASP A 1 126 ? -13.112 4.040 23.188 1.00 94.75 126 ASP A N 1
ATOM 983 C CA . ASP A 1 126 ? -11.834 4.307 22.513 1.00 94.75 126 ASP A CA 1
ATOM 984 C C . ASP A 1 126 ? -12.065 4.614 21.027 1.00 94.75 126 ASP A C 1
ATOM 986 O O . ASP A 1 126 ? -11.512 5.573 20.496 1.00 94.75 126 ASP A O 1
ATOM 990 N N . ALA A 1 127 ? -12.936 3.835 20.375 1.00 95.50 127 ALA A N 1
ATOM 991 C CA . ALA A 1 127 ? -13.300 4.037 18.977 1.00 95.50 127 ALA A CA 1
ATOM 992 C C . ALA A 1 127 ? -14.045 5.351 18.729 1.00 95.50 127 ALA A C 1
ATOM 994 O O . ALA A 1 127 ? -13.779 6.021 17.734 1.00 95.50 127 ALA A O 1
ATOM 995 N N . ALA A 1 128 ? -14.942 5.749 19.633 1.00 95.38 128 ALA A N 1
ATOM 996 C CA . ALA A 1 128 ? -15.644 7.023 19.528 1.00 95.38 128 ALA A CA 1
ATOM 997 C C . ALA A 1 128 ? -14.681 8.218 19.637 1.00 95.38 128 ALA A C 1
ATOM 999 O O . ALA A 1 128 ? -14.764 9.145 18.834 1.00 95.38 128 ALA A O 1
ATOM 1000 N N . ILE A 1 129 ? -13.751 8.180 20.599 1.00 95.06 129 ILE A N 1
ATOM 1001 C CA . ILE A 1 129 ? -12.762 9.248 20.801 1.00 95.06 129 ILE A CA 1
ATOM 1002 C C . ILE A 1 129 ? -11.803 9.318 19.610 1.00 95.06 129 ILE A C 1
ATOM 1004 O O . ILE A 1 129 ? -11.593 10.401 19.065 1.00 95.06 129 ILE A O 1
ATOM 1008 N N . ALA A 1 130 ? -11.269 8.175 19.170 1.00 95.44 130 ALA A N 1
ATOM 1009 C CA . ALA A 1 130 ? -10.373 8.113 18.018 1.00 95.44 130 ALA A CA 1
ATOM 1010 C C . ALA A 1 130 ? -11.055 8.608 16.735 1.00 95.44 130 ALA A C 1
ATOM 1012 O O . ALA A 1 130 ? -10.473 9.369 15.960 1.00 95.44 130 ALA A O 1
ATOM 1013 N N . GLY A 1 131 ? -12.314 8.213 16.531 1.00 93.94 131 GLY A N 1
ATOM 1014 C CA . GLY A 1 131 ? -13.083 8.628 15.370 1.00 93.94 131 GLY A CA 1
ATOM 1015 C C . GLY A 1 131 ? -13.350 10.128 15.339 1.00 93.94 131 GLY A C 1
ATOM 1016 O O . GLY A 1 131 ? -13.114 10.762 14.311 1.00 93.94 131 GLY A O 1
ATOM 1017 N N . GLU A 1 132 ? -13.769 10.714 16.464 1.00 93.19 132 GLU A N 1
ATOM 1018 C CA . GLU A 1 132 ? -13.970 12.163 16.560 1.00 93.19 132 GLU A CA 1
ATOM 1019 C C . GLU A 1 132 ? -12.650 12.923 16.393 1.00 93.19 132 GLU A C 1
ATOM 1021 O O . GLU A 1 132 ? -12.625 13.924 15.688 1.00 93.19 132 GLU A O 1
ATOM 1026 N N . SER A 1 133 ? -11.544 12.430 16.960 1.00 93.12 133 SER A N 1
ATOM 1027 C CA . SER A 1 133 ? -10.204 13.020 16.805 1.00 93.12 133 SER A CA 1
ATOM 1028 C C . SER A 1 133 ? -9.814 13.151 15.326 1.00 93.12 133 SER A C 1
ATOM 1030 O O . SER A 1 133 ? -9.465 14.237 14.850 1.00 93.12 133 SER A O 1
ATOM 1032 N N . ILE A 1 134 ? -9.970 12.072 14.553 1.00 92.12 134 ILE A N 1
ATOM 1033 C CA . ILE A 1 134 ? -9.627 12.053 13.124 1.00 92.12 134 ILE A CA 1
ATOM 1034 C C . ILE A 1 134 ? -10.591 12.906 12.294 1.00 92.12 134 ILE A C 1
ATOM 1036 O O . ILE A 1 134 ? -10.159 13.618 11.384 1.00 92.12 134 ILE A O 1
ATOM 1040 N N . LEU A 1 135 ? -11.890 12.866 12.597 1.00 90.81 135 LEU A N 1
ATOM 1041 C CA . LEU A 1 135 ? -12.883 13.689 11.905 1.00 90.81 135 LEU A CA 1
ATOM 1042 C C . LEU A 1 135 ? -12.688 15.180 12.198 1.00 90.81 135 LEU A C 1
ATOM 1044 O O . LEU A 1 135 ? -12.731 15.993 11.276 1.00 90.81 135 LEU A O 1
ATOM 1048 N N . ALA A 1 136 ? -12.426 15.545 13.452 1.00 89.38 136 ALA A N 1
ATOM 1049 C CA . ALA A 1 136 ? -12.159 16.915 13.868 1.00 89.38 136 ALA A CA 1
ATOM 1050 C C . ALA A 1 136 ? -10.885 17.462 13.217 1.00 89.38 136 ALA A C 1
ATOM 1052 O O . ALA A 1 136 ? -10.891 18.593 12.744 1.00 89.38 136 ALA A O 1
ATOM 1053 N N . ALA A 1 137 ? -9.828 16.651 13.093 1.00 87.12 137 ALA A N 1
ATOM 1054 C CA . ALA A 1 137 ? -8.609 17.048 12.387 1.00 87.12 137 ALA A CA 1
ATOM 1055 C C . ALA A 1 137 ? -8.841 17.368 10.896 1.00 87.12 137 ALA A C 1
ATOM 1057 O O . ALA A 1 137 ? -8.047 18.086 10.287 1.00 87.12 137 ALA A O 1
ATOM 1058 N N . ARG A 1 138 ? -9.921 16.846 10.298 1.00 82.00 138 ARG A N 1
ATOM 1059 C CA . ARG A 1 138 ? -10.289 17.079 8.890 1.00 82.00 138 ARG A CA 1
ATOM 1060 C C . ARG A 1 138 ? -11.364 18.132 8.683 1.00 82.00 138 ARG A C 1
ATOM 1062 O O . ARG A 1 138 ? -11.482 18.661 7.579 1.00 82.00 138 ARG A O 1
ATOM 1069 N N . ARG A 1 139 ? -12.158 18.436 9.708 1.00 77.62 139 ARG A N 1
ATOM 1070 C CA . ARG A 1 139 ? -13.122 19.536 9.672 1.00 77.62 139 ARG A CA 1
ATOM 1071 C C . ARG A 1 139 ? -12.349 20.835 9.938 1.00 77.62 139 ARG A C 1
ATOM 1073 O O . ARG A 1 139 ? -11.810 20.990 11.029 1.00 77.62 139 ARG A O 1
ATOM 1080 N N . PRO A 1 140 ? -12.246 21.772 8.978 1.00 61.06 140 PRO A N 1
ATOM 1081 C CA . PRO A 1 140 ? -11.602 23.048 9.256 1.00 61.06 140 PRO A CA 1
ATOM 1082 C C . PRO A 1 140 ? -12.360 23.778 10.381 1.00 61.06 140 PRO A C 1
ATOM 1084 O O . PRO A 1 140 ? -13.593 23.721 10.404 1.00 61.06 140 PRO A O 1
ATOM 1087 N N . PRO A 1 141 ? -11.656 24.472 11.296 1.00 58.75 141 PRO A N 1
ATOM 1088 C CA . PRO A 1 141 ? -12.284 25.136 12.435 1.00 58.75 141 PRO A CA 1
ATOM 1089 C C . PRO A 1 141 ? -13.257 26.258 12.035 1.00 58.75 141 PRO A C 1
ATOM 1091 O O . PRO A 1 141 ? -14.133 26.557 12.831 1.00 58.75 141 PRO A O 1
ATOM 1094 N N . 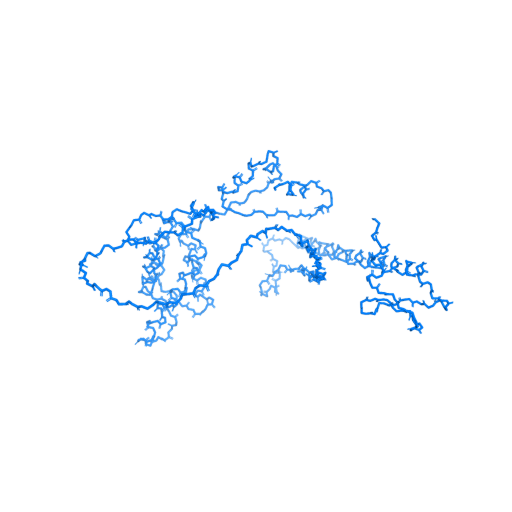ASP A 1 142 ? -13.167 26.808 10.812 1.00 54.53 142 ASP A N 1
ATOM 1095 C CA . ASP A 1 142 ? -14.119 27.775 10.235 1.00 54.53 142 ASP A CA 1
ATOM 1096 C C . ASP A 1 142 ? -14.062 27.777 8.675 1.00 54.53 142 ASP A C 1
ATOM 1098 O O . ASP A 1 142 ? -13.430 28.634 8.061 1.00 54.53 142 ASP A O 1
ATOM 1102 N N . GLY A 1 143 ? -14.719 26.816 8.003 1.00 52.47 143 GLY A N 1
ATOM 1103 C CA . GLY A 1 143 ? -14.972 26.808 6.536 1.00 52.47 143 GLY A CA 1
ATOM 1104 C C . GLY A 1 143 ? -13.761 26.641 5.580 1.00 52.47 143 GLY A C 1
ATOM 1105 O O . GLY A 1 143 ? -12.631 26.474 6.025 1.00 52.47 143 GLY A O 1
ATOM 1106 N N . PRO A 1 144 ? -14.001 26.712 4.247 1.00 50.47 144 PRO A N 1
ATOM 1107 C CA . PRO A 1 144 ? -14.435 25.589 3.412 1.00 50.47 144 PRO A CA 1
ATOM 1108 C C . PRO A 1 144 ? -13.351 24.504 3.190 1.00 50.47 144 PRO A C 1
ATOM 1110 O O . PRO A 1 144 ? -12.173 24.668 3.485 1.00 50.47 144 PRO A O 1
ATOM 1113 N N . ILE A 1 145 ? -13.808 23.381 2.639 1.00 53.38 145 ILE A N 1
ATOM 1114 C CA . ILE A 1 145 ? -13.107 22.104 2.438 1.00 53.38 145 ILE A CA 1
ATOM 1115 C C . ILE A 1 145 ? -11.846 22.264 1.568 1.00 53.38 145 ILE A C 1
ATOM 1117 O O . ILE A 1 145 ? -11.892 22.857 0.487 1.00 53.38 145 ILE A O 1
ATOM 1121 N N . LEU A 1 146 ? -10.717 21.719 2.030 1.00 44.16 146 LEU A N 1
ATOM 1122 C CA . LEU A 1 146 ? -9.467 21.687 1.271 1.00 44.16 146 LEU A CA 1
ATOM 1123 C C . LEU A 1 146 ? -9.579 20.678 0.120 1.00 44.16 146 LEU A C 1
ATOM 1125 O O . LEU A 1 146 ? -9.335 19.485 0.282 1.00 44.16 146 LEU A O 1
ATOM 1129 N N . SER A 1 147 ? -9.919 21.178 -1.067 1.00 46.66 147 SER A N 1
ATOM 1130 C CA . SER A 1 147 ? -9.789 20.428 -2.315 1.00 46.66 147 SER A CA 1
ATOM 1131 C C . SER A 1 147 ? -8.309 20.178 -2.620 1.00 46.66 147 SER A C 1
ATOM 1133 O O . SER A 1 147 ? -7.506 21.112 -2.646 1.00 46.66 147 SER A O 1
ATOM 1135 N N . GLN A 1 148 ? -7.953 18.932 -2.947 1.00 50.59 148 GLN A N 1
ATOM 1136 C CA . GLN A 1 148 ? -6.598 18.521 -3.359 1.00 50.59 148 GLN A CA 1
ATOM 1137 C C . GLN A 1 148 ? -6.105 19.143 -4.685 1.00 50.59 148 GLN A C 1
ATOM 1139 O O . GLN A 1 148 ? -5.053 18.771 -5.195 1.00 50.59 148 GLN A O 1
ATOM 1144 N N . SER A 1 149 ? -6.825 20.111 -5.252 1.00 39.97 149 SER A N 1
ATOM 1145 C CA . SER A 1 149 ? -6.454 20.764 -6.514 1.00 39.97 149 SER A CA 1
ATOM 1146 C C . SER A 1 149 ? -5.383 21.857 -6.357 1.00 39.97 149 SER A C 1
ATOM 1148 O O . SER A 1 149 ? -4.967 22.448 -7.350 1.00 39.97 149 SER A O 1
ATOM 1150 N N . SER A 1 150 ? -4.922 22.137 -5.135 1.00 37.62 150 SER A N 1
ATOM 1151 C CA . SER A 1 150 ? -4.038 23.272 -4.834 1.00 37.62 150 SER A CA 1
ATOM 1152 C C . SER A 1 150 ? -2.622 22.847 -4.438 1.00 37.62 150 SER A C 1
ATOM 1154 O O . SER A 1 150 ? -2.083 23.321 -3.443 1.00 37.62 150 SER A O 1
ATOM 1156 N N . ILE A 1 151 ? -1.994 21.970 -5.222 1.00 44.09 151 ILE A N 1
ATOM 1157 C CA . ILE A 1 151 ? -0.527 21.890 -5.269 1.00 44.09 151 ILE A CA 1
ATOM 1158 C C . ILE A 1 151 ? -0.105 22.336 -6.669 1.00 44.09 151 ILE A C 1
ATOM 1160 O O . ILE A 1 151 ? 0.096 21.534 -7.576 1.00 44.09 151 ILE A O 1
ATOM 1164 N N . LEU A 1 152 ? -0.016 23.655 -6.847 1.00 34.12 152 LEU A N 1
ATOM 1165 C CA . LEU A 1 152 ? 0.720 24.281 -7.941 1.00 34.12 152 LEU A CA 1
ATOM 1166 C C . LEU A 1 152 ? 1.927 25.026 -7.356 1.00 34.12 152 LEU A C 1
ATOM 1168 O O . LEU A 1 152 ? 1.890 25.536 -6.241 1.00 34.12 152 LEU A O 1
ATOM 1172 N N . HIS A 1 153 ? 3.003 24.981 -8.132 1.00 33.78 153 HIS A N 1
ATOM 1173 C CA . HIS A 1 153 ? 4.400 25.281 -7.826 1.00 33.78 153 HIS A CA 1
ATOM 1174 C C . HIS A 1 153 ? 4.715 26.635 -7.150 1.00 33.78 153 HIS A C 1
ATOM 1176 O O . HIS A 1 153 ? 3.964 27.598 -7.290 1.00 33.78 153 HIS A O 1
ATOM 1182 N N . PRO A 1 154 ? 5.897 26.739 -6.500 1.00 38.91 154 PRO A N 1
ATOM 1183 C CA . PRO A 1 154 ? 6.407 27.973 -5.921 1.00 38.91 154 PRO A CA 1
ATOM 1184 C C . PRO A 1 154 ? 7.009 28.873 -7.007 1.00 38.91 154 PRO A C 1
ATOM 1186 O O . PRO A 1 154 ? 8.119 28.647 -7.486 1.00 38.91 154 PRO A O 1
ATOM 1189 N N . SER A 1 155 ? 6.288 29.926 -7.362 1.00 42.38 155 SER A N 1
ATOM 1190 C CA . SER A 1 155 ? 6.850 31.113 -8.001 1.00 42.38 155 SER A CA 1
ATOM 1191 C C . SER A 1 155 ? 5.934 32.291 -7.698 1.00 42.38 155 SER A C 1
ATOM 1193 O O . SER A 1 155 ? 4.897 32.429 -8.334 1.00 42.38 155 SER A O 1
ATOM 1195 N N . ASP A 1 156 ? 6.267 33.054 -6.657 1.00 31.27 156 ASP A N 1
ATOM 1196 C CA . ASP A 1 156 ? 6.336 34.519 -6.717 1.00 31.27 156 ASP A CA 1
ATOM 1197 C C . ASP A 1 156 ? 6.664 35.114 -5.338 1.00 31.27 156 ASP A C 1
ATOM 1199 O O . ASP A 1 156 ? 5.881 35.095 -4.395 1.00 31.27 156 ASP A O 1
ATOM 1203 N N . GLY A 1 157 ? 7.896 35.615 -5.245 1.00 30.78 157 GLY A N 1
ATOM 1204 C CA . GLY A 1 157 ? 8.188 36.992 -4.858 1.00 30.78 157 GLY A CA 1
ATOM 1205 C C . GLY A 1 157 ? 7.564 37.598 -3.596 1.00 30.78 157 GLY A C 1
ATOM 1206 O O . GLY A 1 157 ? 6.450 38.103 -3.614 1.00 30.78 157 GLY A O 1
ATOM 1207 N N . LEU A 1 158 ? 8.465 37.811 -2.631 1.00 32.22 158 LEU A N 1
ATOM 1208 C CA . LEU A 1 158 ? 8.675 39.069 -1.898 1.00 32.22 158 LEU A CA 1
ATOM 1209 C C . LEU A 1 158 ? 7.824 39.346 -0.648 1.00 32.22 158 LEU A C 1
ATOM 1211 O O . LEU A 1 158 ? 6.673 39.772 -0.675 1.00 32.22 158 LEU A O 1
ATOM 1215 N N . CYS A 1 159 ? 8.538 39.242 0.475 1.00 32.31 159 CYS A N 1
ATOM 1216 C CA . CYS A 1 159 ? 8.292 39.908 1.743 1.00 32.31 159 CYS A CA 1
ATOM 1217 C C . CYS A 1 159 ? 7.873 41.377 1.579 1.00 32.31 159 CYS A C 1
ATOM 1219 O O . CYS A 1 159 ? 8.560 42.163 0.922 1.00 32.31 159 CYS A O 1
ATOM 1221 N N . ARG A 1 160 ? 6.840 41.782 2.324 1.00 27.27 160 ARG A N 1
ATOM 1222 C CA . ARG A 1 160 ? 6.640 43.176 2.730 1.00 27.27 160 ARG A CA 1
ATOM 1223 C C . ARG A 1 160 ? 6.273 43.223 4.220 1.00 27.27 160 ARG A C 1
ATOM 1225 O O . ARG A 1 160 ? 5.375 42.481 4.620 1.00 27.27 160 ARG A O 1
ATOM 1232 N N . PRO A 1 161 ? 6.956 44.026 5.058 1.00 31.58 161 PRO A N 1
ATOM 1233 C CA . PRO A 1 161 ? 6.673 44.067 6.486 1.00 31.58 161 PRO A CA 1
ATOM 1234 C C . PRO A 1 161 ? 5.411 44.871 6.801 1.00 31.58 161 PRO A C 1
ATOM 1236 O O . PRO A 1 161 ? 5.052 45.824 6.115 1.00 31.58 161 PRO A O 1
ATOM 1239 N N . ARG A 1 162 ? 4.780 44.443 7.889 1.00 26.98 162 ARG A N 1
ATOM 1240 C CA . ARG A 1 162 ? 3.538 44.904 8.505 1.00 26.98 162 ARG A CA 1
ATOM 1241 C C . ARG A 1 162 ? 3.693 46.301 9.121 1.00 26.98 162 ARG A C 1
ATOM 1243 O O . ARG A 1 162 ? 4.479 46.478 10.046 1.00 26.98 162 ARG A O 1
ATOM 1250 N N . GLU A 1 163 ? 2.896 47.258 8.654 1.00 28.34 163 GLU A N 1
ATOM 1251 C CA . GLU A 1 163 ? 2.688 48.550 9.314 1.00 28.34 163 GLU A CA 1
ATOM 1252 C C . GLU A 1 163 ? 1.749 48.370 10.518 1.00 28.34 163 GLU A C 1
ATOM 1254 O O . GLU A 1 163 ? 0.634 47.858 10.391 1.00 28.34 163 GLU A O 1
ATOM 1259 N N . GLN A 1 164 ? 2.196 48.788 11.702 1.00 31.11 164 GLN A N 1
ATOM 1260 C CA . GLN A 1 164 ? 1.327 49.060 12.844 1.00 31.11 164 GLN A CA 1
ATOM 1261 C C . GLN A 1 164 ? 1.593 50.484 13.324 1.00 31.11 164 GLN A C 1
ATOM 1263 O O . GLN A 1 164 ? 2.707 50.841 13.699 1.00 31.11 164 GLN A O 1
ATOM 1268 N N . HIS A 1 165 ? 0.533 51.284 13.270 1.00 27.31 165 HIS A N 1
ATOM 1269 C CA . HIS A 1 165 ? 0.446 52.633 13.803 1.00 27.31 165 HIS A CA 1
ATOM 1270 C C . HIS A 1 165 ? 0.662 52.661 15.321 1.00 27.31 165 HIS A C 1
ATOM 1272 O O . HIS A 1 165 ? 0.002 51.921 16.049 1.00 27.31 165 HIS A O 1
ATOM 1278 N N . ALA A 1 166 ? 1.459 53.621 15.789 1.00 25.59 166 ALA A N 1
ATOM 1279 C CA . ALA A 1 166 ? 1.192 54.351 17.025 1.00 25.59 166 ALA A CA 1
ATOM 1280 C C . ALA A 1 166 ? 1.860 55.733 16.944 1.00 25.59 166 ALA A C 1
ATOM 1282 O O . ALA A 1 166 ? 3.081 55.848 16.853 1.00 25.59 166 ALA A O 1
ATOM 1283 N N . GLU A 1 167 ? 1.041 56.784 16.941 1.00 27.00 167 GLU A N 1
ATOM 1284 C CA . GLU A 1 167 ? 1.482 58.161 17.152 1.00 27.00 167 GLU A CA 1
ATOM 1285 C C . GLU A 1 167 ? 1.901 58.374 18.615 1.00 27.00 167 GLU A C 1
ATOM 1287 O O . GLU A 1 167 ? 1.258 57.841 19.517 1.00 27.00 167 GLU A O 1
ATOM 1292 N N . VAL A 1 168 ? 2.932 59.196 18.848 1.00 28.05 168 VAL A N 1
ATOM 1293 C CA . VAL A 1 168 ? 2.937 60.413 19.697 1.00 28.05 168 VAL A CA 1
ATOM 1294 C C . VAL A 1 168 ? 4.382 60.954 19.779 1.00 28.05 168 VAL A C 1
ATOM 1296 O O . VAL A 1 168 ? 5.363 60.244 19.599 1.00 28.05 168 VAL A O 1
ATOM 1299 N N . ARG A 1 169 ? 4.470 62.276 19.927 1.00 28.66 169 ARG A N 1
ATOM 1300 C CA . ARG A 1 169 ? 5.488 63.240 19.468 1.00 28.66 169 ARG A CA 1
ATOM 1301 C C . ARG A 1 169 ? 6.512 63.624 20.588 1.00 28.66 169 ARG A C 1
ATOM 1303 O O . ARG A 1 169 ? 6.436 63.042 21.662 1.00 28.66 169 ARG A O 1
ATOM 1310 N N . PRO A 1 170 ? 7.465 64.572 20.396 1.00 38.34 170 PRO A N 1
ATOM 1311 C CA . PRO A 1 170 ? 8.915 64.308 20.341 1.00 38.34 170 PRO A CA 1
ATOM 1312 C C . PRO A 1 170 ? 9.754 65.039 21.424 1.00 38.34 170 PRO A C 1
ATOM 1314 O O . PRO A 1 170 ? 9.222 65.890 22.128 1.00 38.34 170 PRO A O 1
ATOM 1317 N N . SER A 1 171 ? 11.082 64.813 21.474 1.00 23.78 171 SER A N 1
ATOM 1318 C CA . SER A 1 171 ? 12.071 65.836 21.895 1.00 23.78 171 SER A CA 1
ATOM 1319 C C . SER A 1 171 ? 13.546 65.443 21.638 1.00 23.78 171 SER A C 1
ATOM 1321 O O . SER A 1 171 ? 14.026 64.469 22.200 1.00 23.78 171 SER A O 1
ATOM 1323 N N . LEU A 1 172 ? 14.211 66.277 20.823 1.00 26.86 172 LEU A N 1
ATOM 1324 C CA . LEU A 1 172 ? 15.595 66.817 20.846 1.00 26.86 172 LEU A CA 1
ATOM 1325 C C . LEU A 1 172 ? 16.872 65.954 21.038 1.00 26.86 172 LEU A C 1
ATOM 1327 O O . LEU A 1 172 ? 17.117 65.392 22.095 1.00 26.86 172 LEU A O 1
ATOM 1331 N N . CYS A 1 173 ? 17.709 66.050 19.987 1.00 22.20 173 CYS A N 1
ATOM 1332 C CA . CYS A 1 173 ? 19.175 66.198 19.848 1.00 22.20 173 CYS A CA 1
ATOM 1333 C C . CYS A 1 173 ? 20.154 65.920 21.006 1.00 22.20 173 CYS A C 1
ATOM 1335 O O . CYS A 1 173 ? 20.048 66.555 22.045 1.00 22.20 173 CYS A O 1
ATOM 1337 N N . GLU A 1 174 ? 21.238 65.198 20.673 1.00 25.55 174 GLU A N 1
ATOM 1338 C CA . GLU A 1 174 ? 22.663 65.451 21.020 1.00 25.55 174 GLU A CA 1
ATOM 1339 C C . GLU A 1 174 ? 23.533 64.500 20.149 1.00 25.55 174 GLU A C 1
ATOM 1341 O O . GLU A 1 174 ? 23.291 63.299 20.146 1.00 25.55 174 GLU A O 1
ATOM 1346 N N . LEU A 1 175 ? 24.244 64.984 19.117 1.00 26.64 175 LEU A N 1
ATOM 1347 C CA . LEU A 1 175 ? 25.640 65.479 19.045 1.00 26.64 175 LEU A CA 1
ATOM 1348 C C . LEU A 1 175 ? 26.749 64.407 18.906 1.00 26.64 175 LEU A C 1
ATOM 1350 O O . LEU A 1 175 ? 26.679 63.338 19.497 1.00 26.64 175 LEU A O 1
ATOM 1354 N N . SER A 1 176 ? 27.801 64.820 18.175 1.00 28.14 176 SER A N 1
ATOM 1355 C CA . SER A 1 176 ? 29.109 64.211 17.821 1.00 28.14 176 SER A CA 1
ATOM 1356 C C . SER A 1 176 ? 29.115 63.270 16.598 1.00 28.14 176 SER A C 1
ATOM 1358 O O . SER A 1 176 ? 28.453 62.240 16.623 1.00 28.14 176 SER A O 1
ATOM 1360 N N . GLU A 1 177 ? 29.636 63.619 15.409 1.00 27.47 177 GLU A N 1
ATOM 1361 C CA . GLU A 1 177 ? 30.920 64.210 14.924 1.00 27.47 177 GLU A CA 1
ATOM 1362 C C . GLU A 1 177 ? 31.964 63.160 14.478 1.00 27.47 177 GLU A C 1
ATOM 1364 O O . GLU A 1 177 ? 31.994 62.047 14.991 1.00 27.47 177 GLU A O 1
ATOM 1369 N N . ASP A 1 178 ? 32.780 63.592 13.502 1.00 28.03 178 ASP A N 1
ATOM 1370 C CA . ASP A 1 178 ? 33.980 63.003 12.864 1.00 28.03 178 ASP A CA 1
ATOM 1371 C C . ASP A 1 178 ? 33.768 62.163 11.579 1.00 28.03 178 ASP A C 1
ATOM 1373 O O . ASP A 1 178 ? 33.264 61.043 11.601 1.00 28.03 178 ASP A O 1
ATOM 1377 N N . GLN A 1 179 ? 33.913 62.774 10.387 1.00 27.69 179 GLN A N 1
ATOM 1378 C CA . GLN A 1 179 ? 35.139 63.079 9.589 1.00 27.69 179 GLN A CA 1
ATOM 1379 C C . GLN A 1 179 ? 35.617 61.879 8.742 1.00 27.69 179 GLN A C 1
ATOM 1381 O O . GLN A 1 179 ? 36.061 60.865 9.261 1.00 27.69 179 GLN A O 1
ATOM 1386 N N . GLU A 1 180 ? 35.330 61.869 7.434 1.00 26.50 180 GLU A N 1
ATOM 1387 C CA . GLU A 1 180 ? 36.151 62.368 6.301 1.00 26.50 180 GLU A CA 1
ATOM 1388 C C . GLU A 1 180 ? 36.992 61.263 5.633 1.00 26.50 180 GLU A C 1
ATOM 1390 O O . GLU A 1 180 ? 37.930 60.728 6.213 1.00 26.50 180 GLU A O 1
ATOM 1395 N N . SER A 1 181 ? 36.694 60.953 4.367 1.00 27.45 181 SER A N 1
ATOM 1396 C CA . SER A 1 181 ? 37.592 61.205 3.220 1.00 27.45 181 SER A CA 1
ATOM 1397 C C . SER A 1 181 ? 37.159 60.425 1.971 1.00 27.45 181 SER A C 1
ATOM 1399 O O . SER A 1 181 ? 36.792 59.253 2.007 1.00 27.45 181 SER A O 1
ATOM 1401 N N . GLU A 1 182 ? 37.173 61.143 0.852 1.00 28.86 182 GLU A N 1
ATOM 1402 C CA . GLU A 1 182 ? 36.853 60.696 -0.500 1.00 28.86 182 GLU A CA 1
ATOM 1403 C C . GLU A 1 182 ? 37.943 59.774 -1.071 1.00 28.86 182 GLU A C 1
ATOM 1405 O O . GLU A 1 182 ? 39.125 59.963 -0.799 1.00 28.86 182 GLU A O 1
ATOM 1410 N N . THR A 1 183 ? 37.586 58.860 -1.978 1.00 26.47 183 THR A N 1
ATOM 1411 C CA . THR A 1 183 ? 38.308 58.743 -3.258 1.00 26.47 183 THR A CA 1
ATOM 1412 C C . THR A 1 183 ? 37.481 58.055 -4.345 1.00 26.47 183 THR A C 1
ATOM 1414 O O . THR A 1 183 ? 36.605 57.227 -4.119 1.00 26.47 183 THR A O 1
ATOM 1417 N N . HIS A 1 184 ? 37.784 58.517 -5.546 1.00 25.03 184 HIS A N 1
ATOM 1418 C CA . HIS A 1 184 ? 37.095 58.479 -6.821 1.00 25.03 184 HIS A CA 1
ATOM 1419 C C . HIS A 1 184 ? 37.334 57.185 -7.635 1.00 25.03 184 HIS A C 1
ATOM 1421 O O . HIS A 1 184 ? 38.466 56.735 -7.752 1.00 25.03 184 HIS A O 1
ATOM 1427 N N . LEU A 1 185 ? 36.252 56.704 -8.262 1.00 27.52 185 LEU A N 1
ATOM 1428 C CA . LEU A 1 185 ? 36.112 56.069 -9.588 1.00 27.52 185 LEU A CA 1
ATOM 1429 C C . LEU A 1 185 ? 36.902 54.812 -10.037 1.00 27.52 185 LEU A C 1
ATOM 1431 O O . LEU A 1 185 ? 38.122 54.744 -10.013 1.00 27.52 185 LEU A O 1
ATOM 1435 N N . GLN A 1 186 ? 36.102 53.983 -10.729 1.00 26.34 186 GLN A N 1
ATOM 1436 C CA . GLN A 1 186 ? 36.320 53.265 -11.999 1.00 26.34 186 GLN A CA 1
ATOM 1437 C C . GLN A 1 186 ? 36.391 51.732 -11.978 1.00 26.34 186 GLN A C 1
ATOM 1439 O O . GLN A 1 186 ? 37.116 51.090 -11.228 1.00 26.34 186 GLN A O 1
ATOM 1444 N N . ALA A 1 187 ? 35.548 51.191 -12.857 1.00 25.69 187 ALA A N 1
ATOM 1445 C CA . ALA A 1 187 ? 35.280 49.800 -13.144 1.00 25.69 187 ALA A CA 1
ATOM 1446 C C . ALA A 1 187 ? 36.232 49.259 -14.224 1.00 25.69 187 ALA A C 1
ATOM 1448 O O . ALA A 1 187 ? 36.651 50.016 -15.094 1.00 25.69 187 ALA A O 1
ATOM 1449 N N . GLU A 1 188 ? 36.496 47.949 -14.175 1.00 28.19 188 GLU A N 1
ATOM 1450 C CA . GLU A 1 188 ? 36.243 46.948 -15.234 1.00 28.19 188 GLU A CA 1
ATOM 1451 C C . GLU A 1 188 ? 37.232 45.757 -15.199 1.00 28.19 188 GLU A C 1
ATOM 1453 O O . GLU A 1 188 ? 38.440 45.909 -15.328 1.00 28.19 188 GLU A O 1
ATOM 1458 N N . GLN A 1 189 ? 36.619 44.565 -15.132 1.00 27.14 189 GLN A N 1
ATOM 1459 C CA . GLN A 1 189 ? 36.886 43.351 -15.921 1.0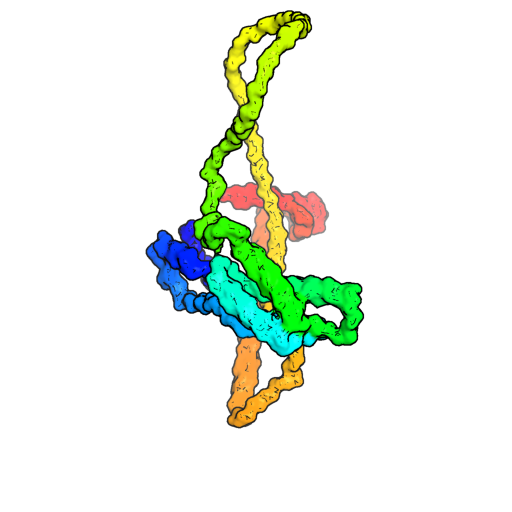0 27.14 189 GLN A CA 1
ATOM 1460 C C . GLN A 1 189 ? 37.879 42.238 -15.491 1.00 27.14 189 GLN A C 1
ATOM 1462 O O . GLN A 1 189 ? 39.055 42.436 -15.220 1.00 27.14 189 GLN A O 1
ATOM 1467 N N . MET A 1 190 ? 37.325 41.022 -15.666 1.00 24.83 190 MET A N 1
ATOM 1468 C CA . MET A 1 190 ? 37.900 39.690 -15.936 1.00 24.83 190 MET A CA 1
ATOM 1469 C C . MET A 1 190 ? 38.347 38.812 -14.759 1.00 24.83 190 MET A C 1
ATOM 1471 O O . MET A 1 190 ? 39.484 38.901 -14.322 1.00 24.83 190 MET A O 1
ATOM 1475 N N . VAL A 1 191 ? 37.512 37.822 -14.405 1.00 28.09 191 VAL A N 1
ATOM 1476 C CA . VAL A 1 191 ? 37.966 36.448 -14.109 1.00 28.09 191 VAL A CA 1
ATOM 1477 C C . VAL A 1 191 ? 36.892 35.468 -14.598 1.00 28.09 191 VAL A C 1
ATOM 1479 O O . VAL A 1 191 ? 35.773 35.460 -14.089 1.00 28.09 191 VAL A O 1
ATOM 1482 N N . GLY A 1 192 ? 37.230 34.667 -15.610 1.00 25.48 192 GLY A N 1
ATOM 1483 C CA . GLY A 1 192 ? 36.552 33.404 -15.885 1.00 25.48 192 GLY A CA 1
ATOM 1484 C C . GLY A 1 192 ? 37.158 32.329 -14.990 1.00 25.48 192 GLY A C 1
ATOM 1485 O O . GLY A 1 192 ? 38.376 32.299 -14.825 1.00 25.48 192 GLY A O 1
ATO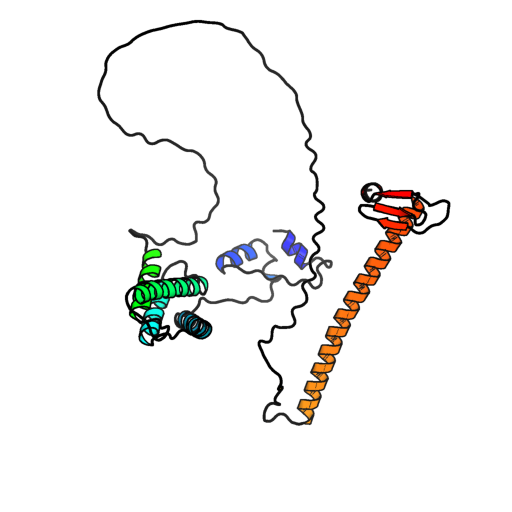M 1486 N N . ASN A 1 193 ? 36.319 31.480 -14.405 1.00 29.38 193 ASN A N 1
ATOM 1487 C CA . ASN A 1 193 ? 36.770 30.283 -13.712 1.00 29.38 193 ASN A CA 1
ATOM 1488 C C . ASN A 1 193 ? 35.941 29.100 -14.215 1.00 29.38 193 ASN A C 1
ATOM 1490 O O . ASN A 1 193 ? 34.715 29.096 -14.111 1.00 29.38 193 ASN A O 1
ATOM 1494 N N . GLU A 1 194 ? 36.639 28.154 -14.832 1.00 31.25 194 GLU A N 1
ATOM 1495 C CA . GLU A 1 194 ? 36.141 26.845 -15.230 1.00 31.25 194 GLU A CA 1
ATOM 1496 C C . GLU A 1 194 ? 36.101 25.957 -13.979 1.00 31.25 194 GLU A C 1
ATOM 1498 O O . GLU A 1 194 ? 37.131 25.742 -13.342 1.00 31.25 194 GLU A O 1
ATOM 1503 N N . GLU A 1 195 ? 34.928 25.431 -13.626 1.00 28.77 195 GLU A N 1
ATOM 1504 C CA . GLU A 1 195 ? 34.806 24.322 -12.676 1.00 28.77 195 GLU A CA 1
ATOM 1505 C C . GLU A 1 195 ? 34.472 23.047 -13.450 1.00 28.77 195 GLU A C 1
ATOM 1507 O O . GLU A 1 195 ? 33.429 22.918 -14.095 1.00 28.77 195 GLU A O 1
ATOM 1512 N N . ALA A 1 196 ? 35.428 22.121 -13.410 1.00 27.50 196 ALA A N 1
ATOM 1513 C CA . ALA A 1 196 ? 35.327 20.776 -13.934 1.00 27.50 196 ALA A CA 1
ATOM 1514 C C . ALA A 1 196 ? 34.353 19.951 -13.078 1.00 27.50 196 ALA A C 1
ATOM 1516 O O . ALA A 1 196 ? 34.492 19.865 -11.861 1.00 27.50 196 ALA A O 1
ATOM 1517 N N . LEU A 1 197 ? 33.377 19.332 -13.740 1.00 27.28 197 LEU A N 1
ATOM 1518 C CA . LEU A 1 197 ? 32.447 18.373 -13.153 1.00 27.28 197 LEU A CA 1
ATOM 1519 C C . LEU A 1 197 ? 33.142 17.013 -13.000 1.00 27.28 197 LEU A C 1
ATOM 1521 O O . LEU A 1 197 ? 33.419 16.334 -13.990 1.00 27.28 197 LEU A O 1
ATOM 1525 N N . GLU A 1 198 ? 33.397 16.616 -11.756 1.00 27.34 198 GLU A N 1
ATOM 1526 C CA . GLU A 1 198 ? 33.706 15.237 -11.381 1.00 27.34 198 GLU A CA 1
ATOM 1527 C C . GLU A 1 198 ? 32.437 14.383 -11.533 1.00 27.34 198 GLU A C 1
ATOM 1529 O O . GLU A 1 198 ? 31.443 14.581 -10.834 1.00 27.34 198 GLU A O 1
ATOM 1534 N N . ALA A 1 199 ? 32.451 13.441 -12.477 1.00 27.98 199 ALA A N 1
ATOM 1535 C CA . ALA A 1 199 ? 31.451 12.385 -12.556 1.00 27.98 199 ALA A CA 1
ATOM 1536 C C . ALA A 1 199 ? 31.900 11.230 -11.652 1.00 27.98 199 ALA A C 1
ATOM 1538 O O . ALA A 1 199 ? 32.804 10.469 -11.998 1.00 27.98 199 ALA A O 1
ATOM 1539 N N . ASP A 1 200 ? 31.272 11.149 -10.483 1.00 25.20 200 ASP A N 1
ATOM 1540 C CA . ASP A 1 200 ? 31.360 10.043 -9.534 1.00 25.20 200 ASP A CA 1
ATOM 1541 C C . ASP A 1 200 ? 30.833 8.764 -10.211 1.00 25.20 200 ASP A C 1
ATOM 1543 O O . ASP A 1 200 ? 29.634 8.608 -10.458 1.00 25.20 200 ASP A O 1
ATOM 1547 N N . GLU A 1 201 ? 31.739 7.859 -10.589 1.00 32.09 201 GLU A N 1
ATOM 1548 C CA . GLU A 1 201 ? 31.404 6.544 -11.137 1.00 32.09 201 GLU A CA 1
ATOM 1549 C C . GLU A 1 201 ? 30.989 5.632 -9.971 1.00 32.09 201 GLU A C 1
ATOM 1551 O O . GLU A 1 201 ? 31.725 4.748 -9.530 1.00 32.09 201 GLU A O 1
ATOM 1556 N N . GLN A 1 202 ? 29.788 5.873 -9.434 1.00 25.27 202 GLN A N 1
ATOM 1557 C CA . GLN A 1 202 ? 29.124 4.929 -8.544 1.00 25.27 202 GLN A CA 1
ATOM 1558 C C . GLN A 1 202 ? 28.778 3.681 -9.348 1.00 25.27 202 GLN A C 1
ATOM 1560 O O . GLN A 1 202 ? 27.772 3.611 -10.057 1.00 25.27 202 GLN A O 1
ATOM 1565 N N . VAL A 1 203 ? 29.630 2.668 -9.215 1.00 28.33 203 VAL A N 1
ATOM 1566 C CA . VAL A 1 203 ? 29.276 1.282 -9.499 1.00 28.33 203 VAL A CA 1
ATOM 1567 C C . VAL A 1 203 ? 28.178 0.910 -8.508 1.00 28.33 203 VAL A C 1
ATOM 1569 O O . VAL A 1 203 ? 28.436 0.436 -7.405 1.00 28.33 203 VAL A O 1
ATOM 1572 N N . VAL A 1 204 ? 26.932 1.177 -8.890 1.00 24.48 204 VAL A N 1
ATOM 1573 C CA . VAL A 1 204 ? 25.780 0.549 -8.262 1.00 24.48 204 VAL A CA 1
ATOM 1574 C C . VAL A 1 204 ? 25.884 -0.918 -8.656 1.00 24.48 204 VAL A C 1
ATOM 1576 O O . VAL A 1 204 ? 25.545 -1.300 -9.779 1.00 24.48 204 VAL A O 1
ATOM 1579 N N . GLU A 1 205 ? 26.403 -1.746 -7.749 1.00 27.05 205 GLU A N 1
ATOM 1580 C CA . GLU A 1 205 ? 25.983 -3.139 -7.689 1.00 27.05 205 GLU A CA 1
ATOM 1581 C C . GLU A 1 205 ? 24.466 -3.096 -7.535 1.00 27.05 205 GLU A C 1
ATOM 1583 O O . GLU A 1 205 ? 23.918 -2.947 -6.446 1.00 27.05 205 GLU A O 1
ATOM 1588 N N . VAL A 1 206 ? 23.770 -3.128 -8.671 1.00 27.75 206 VAL A N 1
ATOM 1589 C CA . VAL A 1 206 ? 22.366 -3.482 -8.691 1.00 27.75 206 VAL A CA 1
ATOM 1590 C C . VAL A 1 206 ? 22.390 -4.927 -8.240 1.00 27.75 206 VAL A C 1
ATOM 1592 O O . VAL A 1 206 ? 22.716 -5.816 -9.032 1.00 27.75 206 VAL A O 1
ATOM 1595 N N . GLU A 1 207 ? 22.149 -5.147 -6.946 1.00 29.77 207 GLU A N 1
ATOM 1596 C CA . GLU A 1 207 ? 21.745 -6.450 -6.454 1.00 29.77 207 GLU A CA 1
ATOM 1597 C C . GLU A 1 207 ? 20.661 -6.902 -7.420 1.00 29.77 207 GLU A C 1
ATOM 1599 O O . GLU A 1 207 ? 19.601 -6.279 -7.525 1.00 29.77 207 GLU A O 1
ATOM 1604 N N . ALA A 1 208 ? 20.998 -7.897 -8.245 1.00 34.94 208 ALA A N 1
ATOM 1605 C CA . ALA A 1 208 ? 20.030 -8.520 -9.114 1.00 34.94 208 ALA A CA 1
ATOM 1606 C C . ALA A 1 208 ? 18.898 -8.900 -8.179 1.00 34.94 208 ALA A C 1
ATOM 1608 O O . ALA A 1 208 ? 19.131 -9.690 -7.260 1.00 34.94 208 ALA A O 1
ATOM 1609 N N . ALA A 1 209 ? 17.739 -8.259 -8.359 1.00 38.38 209 ALA A N 1
ATOM 1610 C CA . ALA A 1 209 ? 16.527 -8.633 -7.671 1.00 38.38 209 ALA A CA 1
ATOM 1611 C C . ALA A 1 209 ? 16.464 -10.147 -7.816 1.00 38.38 209 ALA A C 1
ATOM 1613 O O . ALA A 1 209 ? 16.329 -10.667 -8.926 1.00 38.38 209 ALA A O 1
ATOM 1614 N N . ARG A 1 210 ? 16.723 -10.848 -6.708 1.00 40.59 210 ARG A N 1
ATOM 1615 C CA . ARG A 1 210 ? 16.371 -12.249 -6.603 1.00 40.59 210 ARG A CA 1
ATOM 1616 C C . ARG A 1 210 ? 14.913 -12.231 -6.995 1.00 40.59 210 ARG A C 1
ATOM 1618 O O . ARG A 1 210 ? 14.153 -11.494 -6.370 1.00 40.59 210 ARG A O 1
ATOM 1625 N N . ASP A 1 211 ? 14.574 -12.907 -8.087 1.00 40.12 211 ASP A N 1
ATOM 1626 C CA . ASP A 1 211 ? 13.185 -13.185 -8.393 1.00 40.12 211 ASP A CA 1
ATOM 1627 C C . ASP A 1 211 ? 12.651 -13.824 -7.111 1.00 40.12 211 ASP A C 1
ATOM 1629 O O . ASP A 1 211 ? 13.017 -14.956 -6.782 1.00 40.12 211 ASP A O 1
ATOM 1633 N N . GLU A 1 212 ? 11.949 -13.037 -6.292 1.00 42.19 212 GLU A N 1
ATOM 1634 C CA . GLU A 1 212 ? 11.277 -13.560 -5.125 1.00 42.19 212 GLU A CA 1
ATOM 1635 C C . GLU A 1 212 ? 10.238 -14.495 -5.718 1.00 42.19 212 GLU A C 1
ATOM 1637 O O . GLU A 1 212 ? 9.224 -14.065 -6.273 1.00 42.19 212 GLU A O 1
ATOM 1642 N N . GLU A 1 213 ? 10.560 -15.791 -5.672 1.00 48.56 213 GLU A N 1
ATOM 1643 C CA . GLU A 1 213 ? 9.577 -16.860 -5.713 1.00 48.56 213 GLU A CA 1
ATOM 1644 C C . GLU A 1 213 ? 8.370 -16.374 -4.905 1.00 48.56 213 GLU A C 1
ATOM 1646 O O . GLU A 1 213 ? 8.569 -15.802 -3.823 1.00 48.56 213 GLU A O 1
ATOM 1651 N N . PRO A 1 214 ? 7.140 -16.526 -5.424 1.00 39.66 214 PRO A N 1
ATOM 1652 C CA . PRO A 1 214 ? 5.968 -15.966 -4.778 1.00 39.66 214 PRO A CA 1
ATOM 1653 C C . PRO A 1 214 ? 5.993 -16.389 -3.314 1.00 39.66 214 PRO A C 1
ATOM 1655 O O . PRO A 1 214 ? 6.021 -17.583 -3.013 1.00 39.66 214 PRO A O 1
ATOM 1658 N N . VAL A 1 215 ? 6.045 -15.401 -2.415 1.00 39.19 215 VAL A N 1
ATOM 1659 C CA . VAL A 1 215 ? 6.010 -15.614 -0.968 1.00 39.19 215 VAL A CA 1
ATOM 1660 C C . VAL A 1 215 ? 4.634 -16.186 -0.631 1.00 39.19 215 VAL A C 1
ATOM 1662 O O . VAL A 1 215 ? 3.693 -15.482 -0.271 1.00 39.19 215 VAL A O 1
ATOM 1665 N N . GLY A 1 216 ? 4.515 -17.499 -0.803 1.00 37.34 216 GLY A N 1
ATOM 1666 C CA . GLY A 1 216 ? 3.488 -18.335 -0.227 1.00 37.34 216 GLY A CA 1
ATOM 1667 C C . GLY A 1 216 ? 3.792 -18.446 1.254 1.00 37.34 216 GLY A C 1
ATOM 1668 O O . GLY A 1 216 ? 4.666 -19.200 1.677 1.00 37.34 216 GLY A O 1
ATOM 1669 N N . ASN A 1 217 ? 3.098 -17.627 2.035 1.00 38.00 217 ASN A N 1
ATOM 1670 C CA . ASN A 1 217 ? 3.037 -17.722 3.484 1.00 38.00 217 ASN A CA 1
ATOM 1671 C C . ASN A 1 217 ? 2.882 -19.191 3.929 1.00 38.00 217 ASN A C 1
ATOM 1673 O O . ASN A 1 217 ? 1.934 -19.850 3.520 1.00 38.00 217 ASN A O 1
ATOM 1677 N N . GLY A 1 218 ? 3.791 -19.652 4.794 1.00 38.09 218 GLY A N 1
ATOM 1678 C CA . GLY A 1 218 ? 3.621 -20.733 5.774 1.00 38.09 218 GLY A CA 1
ATOM 1679 C C . GLY A 1 218 ? 2.932 -22.034 5.335 1.00 38.09 218 GLY A C 1
ATOM 1680 O O . GLY A 1 218 ? 1.713 -22.106 5.281 1.00 38.09 218 GLY A O 1
ATOM 1681 N N . ASN A 1 219 ? 3.721 -23.108 5.220 1.00 45.09 219 ASN A N 1
ATOM 1682 C CA . ASN A 1 219 ? 3.276 -24.508 5.259 1.00 45.09 219 ASN A CA 1
ATOM 1683 C C . ASN A 1 219 ? 2.105 -24.873 4.327 1.00 45.09 219 ASN A C 1
ATOM 1685 O O . ASN A 1 219 ? 1.021 -25.214 4.793 1.00 45.09 219 ASN A O 1
ATOM 1689 N N . ILE A 1 220 ? 2.365 -24.974 3.024 1.00 45.38 220 ILE A N 1
ATOM 1690 C CA . ILE A 1 220 ? 1.591 -25.882 2.161 1.00 45.38 220 ILE A CA 1
ATOM 1691 C C . ILE A 1 220 ? 2.438 -27.136 1.942 1.00 45.38 220 ILE A C 1
ATOM 1693 O O . ILE A 1 220 ? 2.894 -27.446 0.850 1.00 45.38 220 ILE A O 1
ATOM 1697 N N . ALA A 1 221 ? 2.709 -27.848 3.034 1.00 43.16 221 ALA A N 1
ATOM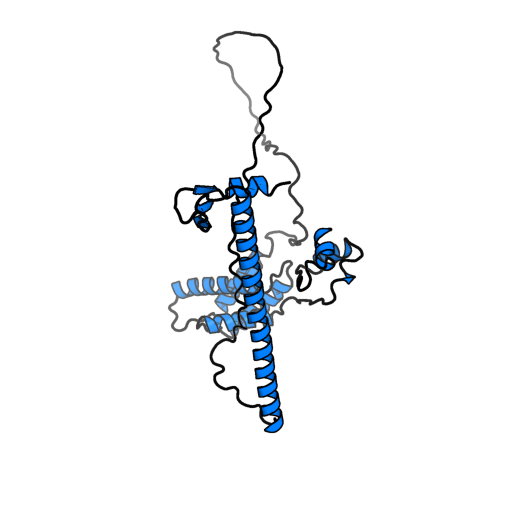 1698 C CA . ALA A 1 221 ? 3.219 -29.213 2.985 1.00 43.16 221 ALA A CA 1
ATOM 1699 C C . ALA A 1 221 ? 2.026 -30.182 2.992 1.00 43.16 221 ALA A C 1
ATOM 1701 O O . ALA A 1 221 ? 1.907 -31.006 3.890 1.00 43.16 221 ALA A O 1
ATOM 1702 N N . ASN A 1 222 ? 1.097 -29.992 2.053 1.00 50.75 222 ASN A N 1
ATOM 1703 C CA . ASN A 1 222 ? 0.107 -30.983 1.634 1.00 50.75 222 ASN A CA 1
ATOM 1704 C C . ASN A 1 222 ? -0.628 -30.409 0.413 1.00 50.75 222 ASN A C 1
ATOM 1706 O O . ASN A 1 222 ? -1.604 -29.677 0.552 1.00 50.75 222 ASN A O 1
ATOM 1710 N N . GLU A 1 223 ? -0.131 -30.687 -0.794 1.00 61.44 223 GLU A N 1
ATOM 1711 C CA . GLU A 1 223 ? -0.927 -30.506 -2.015 1.00 61.44 223 GLU A CA 1
ATOM 1712 C C . GLU A 1 223 ? -2.005 -31.591 -2.021 1.00 61.44 223 GLU A C 1
ATOM 1714 O O . GLU A 1 223 ? -1.865 -32.646 -2.638 1.00 61.44 223 GLU A O 1
ATOM 1719 N N . GLU A 1 224 ? -3.044 -31.376 -1.218 1.00 66.69 224 GLU A N 1
ATOM 1720 C CA . GLU A 1 224 ? -4.210 -32.243 -1.183 1.00 66.69 224 GLU A CA 1
ATOM 1721 C C . GLU A 1 224 ? -4.921 -32.144 -2.531 1.00 66.69 224 GLU A C 1
ATOM 1723 O O . GLU A 1 224 ? -5.321 -31.070 -2.975 1.00 66.69 224 GLU A O 1
ATOM 1728 N N . ARG A 1 225 ? -5.030 -33.289 -3.207 1.00 72.31 225 ARG A N 1
ATOM 1729 C CA . ARG A 1 225 ? -5.766 -33.425 -4.460 1.00 72.31 225 ARG A CA 1
ATOM 1730 C C . ARG A 1 225 ? -7.222 -33.024 -4.253 1.00 72.31 225 ARG A C 1
ATOM 1732 O O . ARG A 1 225 ? -7.896 -33.567 -3.377 1.00 72.31 225 ARG A O 1
ATOM 1739 N N . ASP A 1 226 ? -7.716 -32.145 -5.118 1.00 75.19 226 ASP A N 1
ATOM 1740 C CA . ASP A 1 226 ? -9.110 -31.716 -5.094 1.00 75.19 226 ASP A CA 1
ATOM 1741 C C . ASP A 1 226 ? -10.071 -32.900 -5.293 1.00 75.19 226 ASP A C 1
ATOM 1743 O O . ASP A 1 226 ? -9.896 -33.761 -6.165 1.00 75.19 226 ASP A O 1
ATOM 1747 N N . ILE A 1 227 ? -11.124 -32.932 -4.473 1.00 74.06 227 ILE A N 1
ATOM 1748 C CA . ILE A 1 227 ? -12.156 -33.971 -4.520 1.00 74.06 227 ILE A CA 1
ATOM 1749 C C . ILE A 1 227 ? -12.864 -33.912 -5.882 1.00 74.06 2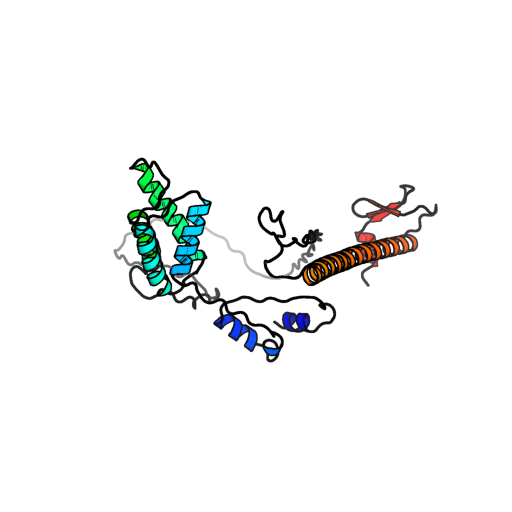27 ILE A C 1
ATOM 1751 O O . ILE A 1 227 ? -13.524 -32.928 -6.204 1.00 74.06 227 ILE A O 1
ATOM 1755 N N . GLY A 1 228 ? -12.771 -34.998 -6.657 1.00 76.19 228 GLY A N 1
ATOM 1756 C CA . GLY A 1 228 ? -13.458 -35.152 -7.947 1.00 76.19 228 GLY A C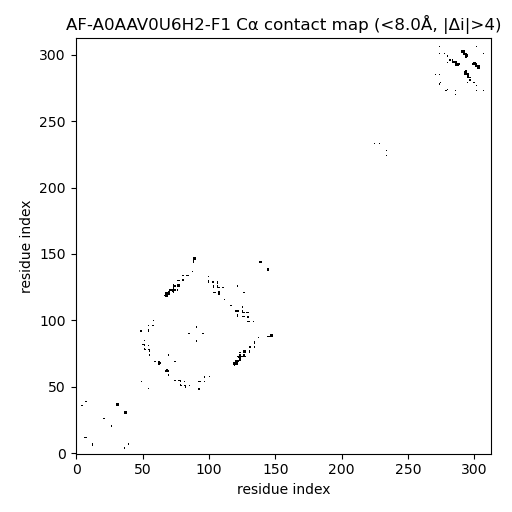A 1
ATOM 1757 C C . GLY A 1 228 ? -12.567 -35.055 -9.191 1.00 76.19 228 GLY A C 1
ATOM 1758 O O . GLY A 1 228 ? -13.056 -35.329 -10.283 1.00 76.19 228 GLY A O 1
ATOM 1759 N N . VAL A 1 229 ? -11.278 -34.731 -9.048 1.00 79.44 229 VAL A N 1
ATOM 1760 C CA . VAL A 1 229 ? -10.287 -34.840 -10.138 1.00 79.44 229 VAL A CA 1
ATOM 1761 C C . VAL A 1 229 ? -9.943 -36.312 -10.336 1.00 79.44 229 VAL A C 1
ATOM 1763 O O . VAL A 1 229 ? -9.763 -37.003 -9.337 1.00 79.44 229 VAL A O 1
ATOM 1766 N N . SER A 1 230 ? -9.860 -36.825 -11.567 1.00 84.81 230 SER A N 1
ATOM 1767 C CA . SER A 1 230 ? -9.466 -38.223 -11.817 1.00 84.81 230 SER A CA 1
ATOM 1768 C C . SER A 1 230 ? -7.969 -38.455 -11.540 1.00 84.81 230 SER A C 1
ATOM 1770 O O . SER A 1 230 ? -7.208 -37.500 -11.402 1.00 84.81 230 SER A O 1
ATOM 1772 N N . ASP A 1 231 ? -7.538 -39.713 -11.386 1.00 83.00 231 ASP A N 1
ATOM 1773 C CA . ASP A 1 231 ? -6.110 -40.023 -11.163 1.00 83.00 231 ASP A CA 1
ATOM 1774 C C . ASP A 1 231 ? -5.263 -39.576 -12.371 1.00 83.00 231 ASP A C 1
ATOM 1776 O O . ASP A 1 231 ? -4.167 -39.048 -12.210 1.00 83.00 231 ASP A O 1
ATOM 1780 N N . GLU A 1 232 ? -5.821 -39.720 -13.575 1.00 87.12 232 GLU A N 1
ATOM 1781 C CA . GLU A 1 232 ? -5.169 -39.426 -14.852 1.00 87.12 232 GLU A CA 1
ATOM 1782 C C . GLU A 1 232 ? -4.981 -37.913 -15.064 1.00 87.12 232 GLU A C 1
ATOM 1784 O O . GLU A 1 232 ? -3.879 -37.465 -15.386 1.00 87.12 232 GLU A O 1
ATOM 1789 N N . ASP A 1 233 ? -6.014 -37.113 -14.768 1.00 85.56 233 ASP A N 1
ATOM 1790 C CA . ASP A 1 233 ? -5.941 -35.644 -14.833 1.00 85.56 233 ASP A CA 1
ATOM 1791 C C . ASP A 1 233 ? -4.951 -35.086 -13.798 1.00 85.56 233 ASP A C 1
ATOM 1793 O O . ASP A 1 233 ? -4.229 -34.121 -14.053 1.00 85.56 233 ASP A O 1
ATOM 1797 N N . TRP A 1 234 ? -4.899 -35.700 -12.611 1.00 82.62 234 TRP A N 1
ATOM 1798 C CA . TRP A 1 234 ? -3.979 -35.288 -11.555 1.00 82.62 234 TRP A CA 1
ATOM 1799 C C . TRP A 1 234 ? -2.515 -35.532 -11.947 1.00 82.62 234 TRP A C 1
ATOM 1801 O O . TRP A 1 234 ? -1.665 -34.661 -11.752 1.00 82.62 234 TRP A O 1
ATOM 1811 N N . GLU A 1 235 ? -2.213 -36.684 -12.548 1.00 86.62 235 GLU A N 1
ATOM 1812 C CA . GLU A 1 235 ? -0.876 -36.997 -13.066 1.00 86.62 235 GLU A CA 1
ATOM 1813 C C . GLU A 1 235 ? -0.477 -36.119 -14.261 1.00 86.62 235 GLU A C 1
ATOM 1815 O O . GLU A 1 235 ? 0.702 -35.799 -14.433 1.00 86.62 235 GLU A O 1
ATOM 1820 N N . GLU A 1 236 ? -1.428 -35.727 -15.111 1.00 87.69 236 GLU A N 1
ATOM 1821 C CA . GLU A 1 236 ? -1.179 -34.768 -16.192 1.00 87.69 236 GLU A CA 1
ATOM 1822 C C . GLU A 1 236 ? -0.841 -33.374 -15.644 1.00 87.69 236 GLU A C 1
ATOM 1824 O O . GLU A 1 236 ? 0.138 -32.765 -16.082 1.00 87.69 236 GLU A O 1
ATOM 1829 N N . LEU A 1 237 ? -1.574 -32.897 -14.634 1.00 84.88 237 LEU A N 1
ATOM 1830 C CA . LEU A 1 237 ? -1.312 -31.607 -13.988 1.00 84.88 237 LEU A CA 1
ATOM 1831 C C . LEU A 1 237 ? 0.046 -31.564 -13.282 1.00 84.88 237 LEU A C 1
ATOM 1833 O O . LEU A 1 237 ? 0.762 -30.566 -13.394 1.00 84.88 237 LEU A O 1
ATOM 1837 N N . GLN A 1 238 ? 0.424 -32.637 -12.585 1.00 85.88 238 GLN A N 1
ATOM 1838 C CA . GLN A 1 238 ? 1.735 -32.727 -11.936 1.00 85.88 238 GLN A CA 1
ATOM 1839 C C . GLN A 1 238 ? 2.867 -32.704 -12.970 1.00 85.88 238 GLN A C 1
ATOM 1841 O O . GLN A 1 238 ? 3.801 -31.917 -12.828 1.00 85.88 238 GLN A O 1
ATOM 1846 N N . ARG A 1 239 ? 2.736 -33.452 -14.075 1.00 87.56 239 ARG A N 1
ATOM 1847 C CA . ARG A 1 239 ? 3.706 -33.397 -15.183 1.00 87.56 239 ARG A CA 1
ATOM 1848 C C . ARG A 1 239 ? 3.792 -32.010 -15.815 1.00 87.56 239 ARG A C 1
ATOM 1850 O O . ARG A 1 239 ? 4.888 -31.504 -16.011 1.00 87.56 239 ARG A O 1
ATOM 1857 N N . ALA A 1 240 ? 2.660 -31.356 -16.073 1.00 85.19 240 ALA A N 1
ATOM 1858 C CA . ALA A 1 240 ? 2.645 -30.006 -16.634 1.00 85.19 240 ALA A CA 1
ATOM 1859 C C . ALA A 1 240 ? 3.318 -28.978 -15.705 1.00 85.19 240 ALA A C 1
ATOM 1861 O O . ALA A 1 240 ? 4.006 -28.068 -16.173 1.00 85.19 240 ALA A O 1
ATOM 1862 N N . LYS A 1 241 ? 3.147 -29.128 -14.387 1.00 85.50 241 LYS A N 1
ATOM 1863 C CA . LYS A 1 241 ? 3.806 -28.297 -13.375 1.00 85.50 241 LYS A CA 1
ATOM 1864 C C . LYS A 1 241 ? 5.316 -28.536 -13.339 1.00 85.50 241 LYS A C 1
ATOM 1866 O O . LYS A 1 241 ? 6.071 -27.566 -13.318 1.00 85.50 241 LYS A O 1
ATOM 1871 N N . GLU A 1 242 ? 5.749 -29.795 -13.365 1.00 88.25 242 GLU A N 1
ATOM 1872 C CA . GLU A 1 242 ? 7.166 -30.170 -13.432 1.00 88.25 242 GLU A CA 1
ATOM 1873 C C . GLU A 1 242 ? 7.825 -29.661 -14.721 1.00 88.25 242 GLU A C 1
ATOM 1875 O O . GLU A 1 242 ? 8.892 -29.050 -14.663 1.00 88.25 242 GLU A O 1
ATOM 1880 N N . ASP A 1 243 ? 7.163 -29.818 -15.869 1.00 87.81 243 ASP A N 1
ATOM 1881 C CA . ASP A 1 243 ? 7.634 -29.321 -17.164 1.00 87.81 243 ASP A CA 1
ATOM 1882 C C . ASP A 1 243 ? 7.743 -27.790 -17.176 1.00 87.81 243 ASP A C 1
ATOM 1884 O O . ASP A 1 243 ? 8.720 -27.229 -17.683 1.00 87.81 243 ASP A O 1
ATOM 1888 N N . HIS A 1 244 ? 6.765 -27.091 -16.589 1.00 85.56 244 HIS A N 1
ATOM 1889 C CA . HIS A 1 244 ? 6.803 -25.636 -16.463 1.00 85.56 244 HIS A CA 1
ATOM 1890 C C . HIS A 1 244 ? 7.945 -25.174 -15.552 1.00 85.56 244 HIS A C 1
ATOM 1892 O O . HIS A 1 244 ? 8.700 -24.276 -15.931 1.00 85.56 244 HIS A O 1
ATOM 1898 N N . ALA A 1 245 ? 8.120 -25.813 -14.392 1.00 88.50 245 ALA A N 1
ATOM 1899 C CA . ALA A 1 245 ? 9.230 -25.530 -13.487 1.00 88.50 245 ALA A CA 1
ATOM 1900 C C . ALA A 1 245 ? 10.583 -25.772 -14.180 1.00 88.50 245 ALA A C 1
ATOM 1902 O O . ALA A 1 245 ? 11.456 -24.902 -14.167 1.00 88.50 245 ALA A O 1
ATOM 1903 N N . ALA A 1 246 ? 10.725 -26.894 -14.891 1.00 91.25 246 ALA A N 1
ATOM 1904 C CA . ALA A 1 246 ? 11.922 -27.214 -15.661 1.00 91.25 246 ALA A CA 1
ATOM 1905 C C . ALA A 1 246 ? 12.196 -26.193 -16.781 1.00 91.25 246 ALA A C 1
ATOM 1907 O O . ALA A 1 246 ? 13.356 -25.848 -17.033 1.00 91.25 246 ALA A O 1
ATOM 1908 N N . HIS A 1 247 ? 11.150 -25.682 -17.440 1.00 92.00 247 HIS A N 1
ATOM 1909 C CA . HIS A 1 247 ? 11.264 -24.634 -18.454 1.00 92.00 247 HIS A CA 1
ATOM 1910 C C . HIS A 1 247 ? 11.768 -23.312 -17.861 1.00 92.00 247 HIS A C 1
ATOM 1912 O O . HIS A 1 247 ? 12.712 -22.720 -18.394 1.00 92.00 247 HIS A O 1
ATOM 1918 N N . VAL A 1 248 ? 11.185 -22.872 -16.741 1.00 84.75 248 VAL A N 1
ATOM 1919 C CA . VAL A 1 248 ? 11.590 -21.649 -16.030 1.00 84.75 248 VAL A CA 1
ATOM 1920 C C . VAL A 1 248 ? 13.043 -21.752 -15.553 1.00 84.75 248 VAL A C 1
ATOM 1922 O O . VAL A 1 248 ? 13.848 -20.859 -15.833 1.00 84.75 248 VAL A O 1
ATOM 1925 N N . ASP A 1 249 ? 13.426 -22.876 -14.945 1.00 87.31 249 ASP A N 1
ATOM 1926 C CA . ASP A 1 249 ? 14.810 -23.136 -14.526 1.00 87.31 249 ASP A CA 1
ATOM 1927 C C . ASP A 1 249 ? 15.783 -23.220 -15.710 1.00 87.31 249 ASP A C 1
ATOM 1929 O O . ASP A 1 249 ? 16.961 -22.865 -15.597 1.00 87.31 249 ASP A O 1
ATOM 1933 N N . GLY A 1 250 ? 15.317 -23.702 -16.864 1.00 95.06 250 GLY A N 1
ATOM 1934 C CA . GLY A 1 250 ? 16.074 -23.688 -18.113 1.00 95.06 250 GLY A CA 1
ATOM 1935 C C . GLY A 1 250 ? 16.388 -22.265 -18.581 1.00 95.06 250 GLY A C 1
ATOM 1936 O O . GLY A 1 250 ? 17.540 -21.961 -18.895 1.00 95.06 250 GLY A O 1
ATOM 1937 N N . LEU A 1 251 ? 15.391 -21.376 -18.568 1.00 89.94 251 LEU A N 1
ATOM 1938 C CA . LEU A 1 251 ? 15.559 -19.964 -18.928 1.00 89.94 251 LEU A CA 1
ATOM 1939 C C . LEU A 1 251 ? 16.485 -19.225 -17.954 1.00 89.94 251 LEU A C 1
ATOM 1941 O O . LEU A 1 251 ? 17.358 -18.474 -18.399 1.00 89.94 251 LEU A O 1
ATOM 1945 N N . ARG A 1 252 ? 16.345 -19.470 -16.642 1.00 88.94 252 ARG A N 1
ATOM 1946 C CA . ARG A 1 252 ? 17.216 -18.891 -15.602 1.00 88.94 252 ARG A CA 1
ATOM 1947 C C . ARG A 1 252 ? 18.681 -19.265 -15.850 1.00 88.94 252 ARG A C 1
ATOM 1949 O O . ARG A 1 252 ? 19.527 -18.379 -15.978 1.00 88.94 252 ARG A O 1
ATOM 1956 N N . ARG A 1 253 ? 18.965 -20.558 -16.054 1.00 93.19 253 ARG A N 1
ATOM 1957 C CA . ARG A 1 253 ? 20.319 -21.053 -16.370 1.00 93.19 253 ARG A CA 1
ATOM 1958 C C . ARG A 1 253 ? 20.867 -20.493 -17.681 1.00 93.19 253 ARG A C 1
ATOM 1960 O O . ARG A 1 253 ? 22.040 -20.138 -17.743 1.00 93.19 253 ARG A O 1
ATOM 1967 N N . ALA A 1 254 ? 20.041 -20.379 -18.721 1.00 92.44 254 ALA A N 1
ATOM 1968 C CA . ALA A 1 254 ? 20.464 -19.797 -19.995 1.00 92.44 254 ALA A CA 1
ATOM 1969 C C . ALA A 1 254 ? 20.864 -18.317 -19.847 1.00 92.44 254 ALA A C 1
ATOM 1971 O O . ALA A 1 254 ? 21.869 -17.890 -20.415 1.00 92.44 254 ALA A O 1
ATOM 1972 N N . ARG A 1 255 ? 20.123 -17.542 -19.043 1.00 87.88 255 ARG A N 1
ATOM 1973 C CA . ARG A 1 255 ? 20.439 -16.135 -18.751 1.00 87.88 255 ARG A CA 1
ATOM 1974 C C . ARG A 1 255 ? 21.748 -15.990 -17.974 1.00 87.88 255 ARG A C 1
ATOM 1976 O O . ARG A 1 255 ? 22.560 -15.130 -18.309 1.00 87.88 255 ARG A O 1
ATOM 1983 N N . GLU A 1 256 ? 21.971 -16.841 -16.975 1.00 87.00 256 GLU A N 1
ATOM 1984 C CA . GLU A 1 256 ? 23.229 -16.883 -16.218 1.00 87.00 256 GLU A CA 1
ATOM 1985 C C . GLU A 1 256 ? 24.419 -17.241 -17.117 1.00 87.00 256 GLU A C 1
ATOM 1987 O O . GLU A 1 256 ? 25.452 -16.573 -17.075 1.00 87.00 256 GLU A O 1
ATOM 1992 N N . GLN A 1 257 ? 24.264 -18.243 -17.988 1.00 91.50 257 GLN A N 1
ATOM 1993 C CA . GLN A 1 257 ? 25.299 -18.632 -18.948 1.00 91.50 257 GLN A CA 1
ATOM 1994 C C . GLN A 1 257 ? 25.614 -17.518 -19.950 1.00 91.50 257 GLN A C 1
ATOM 1996 O O . GLN A 1 257 ? 26.788 -17.248 -20.202 1.00 91.50 257 GLN A O 1
ATOM 2001 N N . ALA A 1 258 ? 24.593 -16.837 -20.479 1.00 91.12 258 ALA A N 1
ATOM 2002 C CA . ALA A 1 258 ? 24.778 -15.705 -21.383 1.00 91.12 258 ALA A CA 1
ATOM 2003 C C . ALA A 1 258 ? 25.532 -14.550 -20.703 1.00 91.12 258 ALA A C 1
ATOM 2005 O O . ALA A 1 258 ? 26.452 -13.987 -21.295 1.00 91.12 258 ALA A O 1
ATOM 2006 N N . LYS A 1 259 ? 25.207 -14.248 -19.437 1.00 90.25 259 LYS A N 1
ATOM 2007 C CA . LYS A 1 259 ? 25.917 -13.236 -18.642 1.00 90.25 259 LYS A CA 1
ATOM 2008 C C . LYS A 1 259 ? 27.393 -13.604 -18.449 1.00 90.25 259 LYS A C 1
ATOM 2010 O O . LYS A 1 259 ? 28.265 -12.772 -18.684 1.00 90.25 259 LYS A O 1
ATOM 2015 N N . LEU A 1 260 ? 27.682 -14.856 -18.089 1.00 90.12 260 LEU A N 1
ATOM 2016 C CA . LEU A 1 260 ? 29.058 -15.347 -17.935 1.00 90.12 260 LEU A CA 1
ATOM 2017 C C . LEU A 1 260 ? 29.842 -15.312 -19.257 1.00 90.12 260 LEU A C 1
ATOM 2019 O O . LEU A 1 260 ? 31.035 -15.009 -19.268 1.00 90.12 260 LEU A O 1
ATOM 2023 N N . GLU A 1 261 ? 29.194 -15.619 -20.381 1.00 92.38 261 GLU A N 1
ATOM 2024 C CA . GLU A 1 261 ? 29.809 -15.539 -21.706 1.00 92.38 261 GLU A CA 1
ATOM 2025 C C . GLU A 1 261 ? 30.110 -14.094 -22.123 1.00 92.38 261 GLU A C 1
ATOM 2027 O O . GLU A 1 261 ? 31.198 -13.818 -22.639 1.00 92.38 261 GLU A O 1
ATOM 2032 N N . GLU A 1 262 ? 29.195 -13.162 -21.860 1.00 90.88 262 GLU A N 1
ATOM 2033 C CA . GLU A 1 262 ? 29.411 -11.736 -22.101 1.00 90.88 262 GLU A CA 1
ATOM 2034 C C . GLU A 1 262 ? 30.554 -11.181 -21.237 1.00 90.88 262 GLU A C 1
ATOM 2036 O O . GLU A 1 262 ? 31.444 -10.501 -21.755 1.00 90.88 262 GLU A O 1
ATOM 2041 N N . GLU A 1 263 ? 30.595 -11.529 -19.948 1.00 86.81 263 GLU A N 1
ATOM 2042 C CA . GLU A 1 263 ? 31.691 -11.167 -19.043 1.00 86.81 263 GLU A CA 1
ATOM 2043 C C . GLU A 1 263 ? 33.032 -11.729 -19.530 1.00 86.81 263 GLU A C 1
ATOM 2045 O O . GLU A 1 263 ? 34.019 -10.990 -19.611 1.00 86.81 263 GLU A O 1
ATOM 2050 N N . ARG A 1 264 ? 33.070 -13.004 -19.944 1.00 89.19 264 ARG A N 1
ATOM 2051 C CA . ARG A 1 264 ? 34.265 -13.629 -20.532 1.00 89.19 264 ARG A CA 1
ATOM 2052 C C . ARG A 1 264 ? 34.724 -12.870 -21.775 1.00 89.19 264 ARG A C 1
ATOM 2054 O O . ARG A 1 264 ? 35.897 -12.510 -21.870 1.00 89.19 264 ARG A O 1
ATOM 2061 N N . ARG A 1 265 ? 33.802 -12.549 -22.687 1.00 90.62 265 ARG A N 1
ATOM 2062 C CA . ARG A 1 265 ? 34.090 -11.779 -23.905 1.00 90.62 265 ARG A CA 1
ATOM 2063 C C . ARG A 1 265 ? 34.613 -10.376 -23.582 1.00 90.62 265 ARG A C 1
ATOM 2065 O O . ARG A 1 265 ? 35.536 -9.901 -24.244 1.00 90.62 265 ARG A O 1
ATOM 2072 N N . ARG A 1 266 ? 34.062 -9.713 -22.561 1.00 88.25 266 ARG A N 1
ATOM 2073 C CA . ARG A 1 266 ? 34.517 -8.390 -22.103 1.00 88.25 266 ARG A CA 1
ATOM 2074 C C . ARG A 1 266 ? 35.933 -8.454 -21.535 1.00 88.25 266 ARG A C 1
ATOM 2076 O O . ARG A 1 266 ? 36.766 -7.622 -21.894 1.00 88.25 266 ARG A O 1
ATOM 2083 N N . VAL A 1 267 ? 36.224 -9.444 -20.691 1.00 85.50 267 VAL A N 1
ATOM 2084 C CA . VAL A 1 267 ? 37.566 -9.655 -20.127 1.00 85.50 267 VAL A CA 1
ATOM 2085 C C . VAL A 1 267 ? 38.578 -9.965 -21.231 1.00 85.50 267 VAL A C 1
ATOM 2087 O O . VAL A 1 267 ? 39.651 -9.364 -21.249 1.00 85.50 267 VAL A O 1
ATOM 2090 N N . GLU A 1 268 ? 38.239 -10.833 -22.186 1.00 87.31 268 GLU A N 1
ATOM 2091 C CA . GLU A 1 268 ? 39.089 -11.140 -23.345 1.00 87.31 268 GLU A CA 1
ATOM 2092 C C . GLU A 1 268 ? 39.366 -9.897 -24.202 1.00 87.31 268 GLU A C 1
ATOM 2094 O O . GLU A 1 268 ? 40.515 -9.651 -24.576 1.00 87.31 268 GLU A O 1
ATOM 2099 N N . ALA A 1 269 ? 38.348 -9.069 -24.460 1.00 87.00 269 ALA A N 1
ATOM 2100 C CA . ALA A 1 269 ? 38.503 -7.821 -25.204 1.00 87.00 269 ALA A CA 1
ATOM 2101 C C . ALA A 1 269 ? 39.430 -6.828 -24.482 1.00 87.00 269 ALA A C 1
ATOM 2103 O O . ALA A 1 269 ? 40.298 -6.220 -25.113 1.00 87.00 269 ALA A O 1
ATOM 2104 N N . ILE A 1 270 ? 39.292 -6.691 -23.159 1.00 85.56 270 ILE A N 1
ATOM 2105 C CA . ILE A 1 270 ? 40.186 -5.857 -22.345 1.00 85.56 270 ILE A CA 1
ATOM 2106 C C . ILE A 1 270 ? 41.617 -6.409 -22.385 1.00 85.56 270 ILE A C 1
ATOM 2108 O O . ILE A 1 270 ? 42.554 -5.655 -22.648 1.00 85.56 270 ILE A O 1
ATOM 2112 N N . GLN A 1 271 ? 41.805 -7.720 -22.204 1.00 84.31 271 GLN A N 1
ATOM 2113 C CA . GLN A 1 271 ? 43.131 -8.341 -22.274 1.00 84.31 271 GLN A CA 1
ATOM 2114 C C . GLN A 1 271 ? 43.794 -8.153 -23.643 1.00 84.31 271 GLN A C 1
ATOM 2116 O O . GLN A 1 271 ? 44.989 -7.853 -23.706 1.00 84.31 271 GLN A O 1
ATOM 2121 N N . ALA A 1 272 ? 43.042 -8.306 -24.736 1.00 85.44 272 ALA A N 1
ATOM 2122 C CA . ALA A 1 272 ? 43.545 -8.098 -26.091 1.00 85.44 272 ALA A CA 1
ATOM 2123 C C . ALA A 1 272 ? 44.022 -6.653 -26.302 1.00 85.44 272 ALA A C 1
ATOM 2125 O O . ALA A 1 272 ? 45.110 -6.437 -26.837 1.00 85.44 272 ALA A O 1
ATOM 2126 N N . LYS A 1 273 ? 43.263 -5.669 -25.808 1.00 84.44 273 LYS A N 1
ATOM 2127 C CA . LYS A 1 273 ? 43.651 -4.254 -25.873 1.00 84.44 273 LYS A CA 1
ATOM 2128 C C . LYS A 1 273 ? 44.888 -3.942 -25.040 1.00 84.44 273 LYS A C 1
ATOM 2130 O O . LYS A 1 273 ? 45.796 -3.281 -25.537 1.00 84.44 273 LYS A O 1
ATOM 2135 N N . ILE A 1 274 ? 44.978 -4.454 -23.811 1.00 86.31 274 ILE A N 1
ATOM 2136 C CA . ILE A 1 274 ? 46.170 -4.254 -22.972 1.00 86.31 274 ILE A CA 1
ATOM 2137 C C . ILE A 1 274 ? 47.416 -4.806 -23.676 1.00 86.31 274 ILE A C 1
ATOM 2139 O O . ILE A 1 274 ? 48.447 -4.138 -23.701 1.00 86.31 274 ILE A O 1
ATOM 2143 N N . ARG A 1 275 ? 47.317 -5.978 -24.320 1.00 83.38 275 ARG A N 1
ATOM 2144 C CA . ARG A 1 275 ? 48.423 -6.551 -25.109 1.00 83.38 275 ARG A CA 1
ATOM 2145 C C . ARG A 1 275 ? 48.833 -5.676 -26.295 1.00 83.38 275 ARG A C 1
ATOM 2147 O O . ARG A 1 275 ? 50.004 -5.694 -26.656 1.00 83.38 275 ARG A O 1
ATOM 2154 N N . GLN A 1 276 ? 47.901 -4.935 -26.890 1.00 83.06 276 GLN A N 1
ATOM 2155 C CA . GLN A 1 276 ? 48.180 -4.028 -28.003 1.00 83.06 276 GLN A CA 1
ATOM 2156 C C . GLN A 1 276 ? 48.856 -2.726 -27.542 1.00 83.06 276 GLN A C 1
ATOM 2158 O O . GLN A 1 276 ? 49.767 -2.248 -28.210 1.00 83.06 276 GLN A O 1
ATOM 2163 N N . ILE A 1 277 ? 48.424 -2.164 -26.409 1.00 80.50 277 ILE A N 1
ATOM 2164 C CA . ILE A 1 277 ? 48.875 -0.848 -25.918 1.00 80.50 277 ILE A CA 1
ATOM 2165 C C . ILE A 1 277 ? 50.157 -0.963 -25.080 1.00 80.50 277 ILE A C 1
ATOM 2167 O O . ILE A 1 277 ? 51.059 -0.135 -25.188 1.00 80.50 277 ILE A O 1
ATOM 2171 N N . CYS A 1 278 ? 50.248 -1.989 -24.235 1.00 77.31 278 CYS A N 1
ATOM 2172 C CA . CYS A 1 278 ? 51.374 -2.248 -23.340 1.00 77.31 278 CYS A CA 1
ATOM 2173 C C . CYS A 1 278 ? 51.690 -3.754 -23.325 1.00 77.31 278 CYS A C 1
ATOM 2175 O O . CYS A 1 278 ? 51.359 -4.456 -22.368 1.00 77.31 278 CYS A O 1
ATOM 2177 N N . PRO A 1 279 ? 52.325 -4.293 -24.381 1.00 81.31 279 PRO A N 1
ATOM 2178 C CA . PRO A 1 279 ? 52.753 -5.685 -24.401 1.00 81.31 279 PRO A CA 1
ATOM 2179 C C . PRO A 1 279 ? 53.791 -5.930 -23.304 1.00 81.31 279 PRO A C 1
ATOM 2181 O O . PRO A 1 279 ? 54.791 -5.222 -23.203 1.00 81.31 279 PRO A O 1
ATOM 2184 N N . CYS A 1 280 ? 53.585 -6.968 -22.491 1.00 81.06 280 CYS A N 1
ATOM 2185 C CA . CYS A 1 280 ? 54.639 -7.439 -21.602 1.00 81.06 280 CYS A CA 1
ATOM 2186 C C . CYS A 1 280 ? 55.713 -8.141 -22.453 1.00 81.06 280 CYS A C 1
ATOM 2188 O O . CYS A 1 280 ? 55.387 -9.148 -23.087 1.00 81.06 280 CYS A O 1
ATOM 2190 N N . PRO A 1 281 ? 56.987 -7.703 -22.431 1.00 79.75 281 PRO A N 1
ATOM 2191 C CA . PRO A 1 281 ? 58.048 -8.323 -23.232 1.00 79.75 281 PRO A CA 1
ATOM 2192 C C . PRO A 1 281 ? 58.277 -9.806 -22.909 1.00 79.75 281 PRO A C 1
ATOM 2194 O O . PRO A 1 281 ? 58.729 -10.567 -23.756 1.00 79.75 281 PRO A O 1
ATOM 2197 N N . ALA A 1 282 ? 57.945 -10.218 -21.682 1.00 82.56 282 ALA A N 1
ATOM 2198 C CA . ALA A 1 282 ? 58.064 -11.592 -21.204 1.00 82.56 282 ALA A CA 1
ATOM 2199 C C . ALA A 1 282 ? 56.799 -12.448 -21.444 1.00 82.56 282 ALA A C 1
ATOM 2201 O O . ALA A 1 282 ? 56.773 -13.610 -21.053 1.00 82.56 282 ALA A O 1
ATOM 2202 N N . GLY A 1 283 ? 55.743 -11.898 -22.061 1.00 83.31 283 GLY A N 1
ATOM 2203 C CA . GLY A 1 283 ? 54.546 -12.656 -22.457 1.00 83.31 283 GLY A CA 1
ATOM 2204 C C . GLY A 1 283 ? 53.585 -13.040 -21.324 1.00 83.31 283 GLY A C 1
ATOM 2205 O O . GLY A 1 283 ? 52.676 -13.838 -21.538 1.00 83.31 283 GLY A O 1
ATOM 2206 N N . TYR A 1 284 ? 53.752 -12.486 -20.123 1.00 87.19 284 TYR A N 1
ATOM 2207 C CA . TYR A 1 284 ? 52.881 -12.779 -18.983 1.00 87.19 284 TYR A CA 1
ATOM 2208 C C . TYR A 1 284 ? 51.442 -12.270 -19.177 1.00 87.19 284 TYR A C 1
ATOM 2210 O O . TYR A 1 284 ? 51.207 -11.192 -19.731 1.00 87.19 284 TYR A O 1
ATOM 2218 N N . SER A 1 285 ? 50.486 -13.019 -18.623 1.00 85.19 285 SER A N 1
ATOM 2219 C CA . SER A 1 285 ? 49.072 -12.636 -18.541 1.00 85.19 285 SER A CA 1
ATOM 2220 C C . SER A 1 285 ? 48.855 -11.394 -17.674 1.00 85.19 285 SER A C 1
ATOM 2222 O O . SER A 1 285 ? 49.641 -11.103 -16.773 1.00 85.19 285 SER A O 1
ATOM 2224 N N . TRP A 1 286 ? 47.771 -10.668 -17.942 1.00 87.44 286 TRP A N 1
ATOM 2225 C CA . TRP A 1 286 ? 47.372 -9.478 -17.192 1.00 87.44 286 TRP A CA 1
ATOM 2226 C C . TRP A 1 286 ? 46.207 -9.802 -16.263 1.00 87.44 286 TRP A C 1
ATOM 2228 O O . TRP A 1 286 ? 45.254 -10.465 -16.669 1.00 87.44 286 TRP A O 1
ATOM 2238 N N . TYR A 1 287 ? 46.281 -9.306 -15.033 1.00 89.12 287 TYR A N 1
ATOM 2239 C CA . TYR A 1 287 ? 45.317 -9.564 -13.970 1.00 89.12 287 TYR A CA 1
ATOM 2240 C C . TYR A 1 287 ? 44.768 -8.248 -13.434 1.00 89.12 287 TYR A C 1
ATOM 2242 O O . TYR A 1 287 ? 45.511 -7.276 -13.282 1.00 89.12 287 TYR A O 1
ATOM 2250 N N . LYS A 1 288 ? 43.470 -8.218 -13.129 1.00 88.06 288 LYS A N 1
ATOM 2251 C CA . LYS A 1 288 ? 42.838 -7.060 -12.498 1.00 88.06 288 LYS A CA 1
ATOM 2252 C C . LYS A 1 288 ? 43.385 -6.896 -11.076 1.00 88.06 288 LYS A C 1
ATOM 2254 O O . LYS A 1 288 ? 43.441 -7.860 -10.316 1.00 88.06 288 LYS A O 1
ATOM 2259 N N . CYS A 1 289 ? 43.823 -5.691 -10.729 1.00 88.31 289 CYS A N 1
ATOM 2260 C CA . CYS A 1 289 ? 44.401 -5.350 -9.431 1.00 88.31 289 CYS A CA 1
ATOM 2261 C C . CYS A 1 289 ? 43.975 -3.928 -9.046 1.00 88.31 289 CYS A C 1
ATOM 2263 O O . CYS A 1 289 ? 44.570 -2.958 -9.517 1.00 88.31 289 CYS A O 1
ATOM 2265 N N . GLY A 1 290 ? 42.959 -3.806 -8.184 1.00 88.62 290 GLY A N 1
ATOM 2266 C CA . GLY A 1 290 ? 42.419 -2.511 -7.758 1.00 88.62 290 GLY A CA 1
ATOM 2267 C C . GLY A 1 290 ? 41.906 -1.690 -8.943 1.00 88.62 290 GLY A C 1
ATOM 2268 O O . GLY A 1 290 ? 41.133 -2.192 -9.756 1.00 88.62 290 GLY A O 1
ATOM 2269 N N . THR A 1 291 ? 42.392 -0.455 -9.066 1.00 88.12 291 THR A N 1
ATOM 2270 C CA . THR A 1 291 ? 42.026 0.529 -10.105 1.00 88.12 291 THR A CA 1
ATOM 2271 C C . THR A 1 291 ? 42.791 0.355 -11.426 1.00 88.12 291 THR A C 1
ATOM 2273 O O . THR A 1 291 ? 43.022 1.312 -12.171 1.00 88.12 291 THR A O 1
ATOM 2276 N N . GLY A 1 292 ? 43.260 -0.858 -11.718 1.00 89.06 292 GLY A N 1
ATOM 2277 C CA . GLY A 1 292 ? 44.001 -1.139 -12.939 1.00 89.06 292 GLY A CA 1
ATOM 2278 C C . GLY A 1 292 ? 44.316 -2.612 -13.140 1.00 89.06 292 GLY A C 1
ATOM 2279 O O . GLY A 1 292 ? 43.729 -3.506 -12.525 1.00 89.06 292 GLY A O 1
ATOM 2280 N N . TRP A 1 293 ? 45.270 -2.865 -14.022 1.00 90.62 293 TRP A N 1
ATOM 2281 C CA . TRP A 1 293 ? 45.701 -4.185 -14.449 1.00 90.62 293 TRP A CA 1
ATOM 2282 C C . TRP A 1 293 ? 47.200 -4.324 -14.247 1.00 90.62 293 TRP A C 1
ATOM 2284 O O . TRP A 1 293 ? 47.975 -3.468 -14.669 1.00 90.62 293 TRP A O 1
ATOM 2294 N N . ARG A 1 294 ? 47.620 -5.422 -13.621 1.00 89.69 294 ARG A N 1
ATOM 2295 C CA . ARG A 1 294 ? 49.027 -5.752 -13.405 1.00 89.69 294 ARG A CA 1
ATOM 2296 C C . ARG A 1 294 ? 49.387 -7.016 -14.169 1.00 89.69 294 ARG A C 1
ATOM 2298 O O . ARG A 1 294 ? 48.656 -8.001 -14.179 1.00 89.69 294 ARG A O 1
ATOM 2305 N N . CYS A 1 295 ? 50.541 -6.985 -14.808 1.00 91.19 295 CYS A N 1
ATOM 2306 C CA . CYS A 1 295 ? 51.130 -8.147 -15.450 1.00 91.19 295 CYS A CA 1
ATOM 2307 C C . CYS A 1 295 ? 51.533 -9.212 -14.404 1.00 91.19 295 CYS A C 1
ATOM 2309 O O . CYS A 1 295 ? 51.998 -8.859 -13.322 1.00 91.19 295 CYS A O 1
ATOM 2311 N N . GLY A 1 296 ? 51.426 -10.506 -14.727 1.00 86.94 296 GLY A N 1
ATOM 2312 C CA . GLY A 1 296 ? 51.789 -11.624 -13.841 1.00 86.94 296 GLY A CA 1
ATOM 2313 C C . GLY A 1 296 ? 53.246 -11.627 -13.366 1.00 86.94 296 GLY A C 1
ATOM 2314 O O . GLY A 1 296 ? 53.537 -12.150 -12.298 1.00 86.94 296 GLY A O 1
ATOM 2315 N N . GLY A 1 297 ? 54.150 -10.979 -14.110 1.00 85.31 297 GLY A N 1
ATOM 2316 C CA . GLY A 1 297 ? 55.534 -10.742 -13.681 1.00 85.31 297 GLY A CA 1
ATOM 2317 C C . GLY A 1 297 ? 55.703 -9.579 -12.692 1.00 85.31 297 GLY A C 1
ATOM 2318 O O . GLY A 1 297 ? 56.813 -9.299 -12.257 1.00 85.31 297 GLY A O 1
ATOM 2319 N N . GLY A 1 298 ? 54.631 -8.852 -12.366 1.00 84.38 298 GLY A N 1
ATOM 2320 C CA . GLY A 1 298 ? 54.606 -7.757 -11.391 1.00 84.38 298 GLY A CA 1
ATOM 2321 C C . GLY A 1 298 ? 55.167 -6.414 -11.878 1.00 84.38 298 GLY A C 1
ATOM 2322 O O . GLY A 1 298 ? 54.806 -5.380 -11.316 1.00 84.38 298 GLY A O 1
ATOM 2323 N N . SER A 1 299 ? 55.991 -6.409 -12.930 1.00 82.75 299 SER A N 1
ATOM 2324 C CA . SER A 1 299 ? 56.761 -5.236 -13.383 1.00 82.75 299 SER A CA 1
ATOM 2325 C C . SER A 1 299 ? 55.981 -4.190 -14.188 1.00 82.75 299 SER A C 1
ATOM 2327 O O . SER A 1 299 ? 56.479 -3.085 -14.361 1.00 82.75 299 SER A O 1
ATOM 2329 N N . HIS A 1 300 ? 54.785 -4.512 -14.691 1.00 86.00 300 HIS A N 1
ATOM 2330 C CA . HIS A 1 300 ? 53.999 -3.606 -15.537 1.00 86.00 300 HIS A CA 1
ATOM 2331 C C . HIS A 1 300 ? 52.591 -3.419 -14.980 1.00 86.00 300 HIS A C 1
ATOM 2333 O O . HIS A 1 300 ? 51.967 -4.386 -14.528 1.00 86.00 300 HIS A O 1
ATOM 2339 N N . PHE A 1 301 ? 52.106 -2.180 -15.032 1.00 89.00 301 PHE A N 1
ATOM 2340 C CA . PHE A 1 301 ? 50.796 -1.772 -14.540 1.00 89.00 301 PHE A CA 1
ATOM 2341 C C . PHE A 1 301 ? 50.144 -0.789 -15.519 1.00 89.00 301 PHE A C 1
ATOM 2343 O O . PHE A 1 301 ? 50.818 0.108 -16.018 1.00 89.00 301 PHE A O 1
ATOM 2350 N N . VAL A 1 302 ? 48.849 -0.966 -15.775 1.00 87.81 302 VAL A N 1
ATOM 2351 C CA . VAL A 1 302 ? 48.011 -0.092 -16.611 1.00 87.81 302 VAL A CA 1
ATOM 2352 C C . VAL A 1 302 ? 46.804 0.319 -15.779 1.00 87.81 302 VAL A C 1
ATOM 2354 O O . VAL A 1 302 ? 46.083 -0.556 -15.302 1.00 87.81 302 VAL A O 1
ATOM 2357 N N . SER A 1 303 ? 46.576 1.617 -15.572 1.00 88.38 303 SER A N 1
ATOM 2358 C CA . SER A 1 303 ? 45.404 2.071 -14.812 1.00 88.38 303 SER A CA 1
ATOM 2359 C C . SER A 1 303 ? 44.122 2.005 -15.642 1.00 88.38 303 SER A C 1
ATOM 2361 O O . SER A 1 303 ? 44.157 2.074 -16.872 1.00 88.38 303 SER A O 1
ATOM 2363 N N . ASP A 1 304 ? 42.974 1.919 -14.974 1.00 86.06 304 ASP A N 1
ATOM 2364 C CA . ASP A 1 304 ? 41.668 1.932 -15.641 1.00 86.06 304 ASP A CA 1
ATOM 2365 C C . ASP A 1 304 ? 41.423 3.246 -16.394 1.00 86.06 304 ASP A C 1
ATOM 2367 O O . ASP A 1 304 ? 40.907 3.227 -17.506 1.00 86.06 304 ASP A O 1
ATOM 2371 N N . ALA A 1 305 ? 41.891 4.376 -15.854 1.00 82.75 305 ALA A N 1
ATOM 2372 C CA . ALA A 1 305 ? 41.825 5.675 -16.522 1.00 82.75 305 ALA A CA 1
ATOM 2373 C C . ALA A 1 305 ? 42.686 5.730 -17.799 1.00 82.75 305 ALA A C 1
ATOM 2375 O O . ALA A 1 305 ? 42.253 6.268 -18.815 1.00 82.75 305 ALA A O 1
ATOM 2376 N N . GLN A 1 306 ? 43.892 5.146 -17.782 1.00 78.81 306 GLN A N 1
ATOM 2377 C CA . GLN A 1 306 ? 44.744 5.040 -18.977 1.00 78.81 306 GLN A CA 1
ATOM 2378 C C . GLN A 1 306 ? 44.129 4.126 -20.033 1.00 78.81 306 GLN A C 1
ATOM 2380 O O . GLN A 1 306 ? 44.246 4.402 -21.226 1.00 78.81 306 GLN A O 1
ATOM 2385 N N . LEU A 1 307 ? 43.473 3.053 -19.588 1.00 80.31 307 LEU A N 1
ATOM 2386 C CA . LEU A 1 307 ? 42.732 2.166 -20.463 1.00 80.31 307 LEU A CA 1
ATOM 2387 C C . LEU A 1 307 ? 41.572 2.939 -21.117 1.00 80.31 307 LEU A C 1
ATOM 2389 O O . LEU A 1 307 ? 41.514 2.995 -22.342 1.00 80.31 307 LEU A O 1
ATOM 2393 N N . ASN A 1 308 ? 40.725 3.600 -20.316 1.00 75.31 308 ASN A N 1
ATOM 2394 C CA . ASN A 1 308 ? 39.526 4.341 -20.736 1.00 75.31 308 ASN A CA 1
ATOM 2395 C C . ASN A 1 308 ? 39.810 5.576 -21.605 1.00 75.31 308 ASN A C 1
ATOM 2397 O O . ASN A 1 308 ? 39.079 5.806 -22.563 1.00 75.31 308 ASN A O 1
ATOM 2401 N N . ASN A 1 309 ? 40.888 6.325 -21.362 1.00 72.06 309 ASN A N 1
ATOM 2402 C CA . ASN A 1 309 ? 41.259 7.479 -22.198 1.00 72.06 309 ASN A CA 1
ATOM 2403 C C . ASN A 1 309 ? 41.674 7.098 -23.629 1.00 72.06 309 ASN A C 1
ATOM 2405 O O . ASN A 1 309 ? 41.756 7.963 -24.494 1.00 72.06 309 ASN A O 1
ATOM 2409 N N . GLN A 1 310 ? 41.939 5.816 -23.892 1.00 61.22 310 GLN A N 1
ATOM 2410 C CA . GLN A 1 310 ? 42.121 5.287 -25.247 1.00 61.22 310 GLN A CA 1
ATOM 2411 C C . GLN A 1 310 ? 40.858 4.582 -25.791 1.00 61.22 310 GLN A C 1
ATOM 2413 O O . GLN A 1 310 ? 40.877 4.089 -26.918 1.00 61.22 310 GLN A O 1
ATOM 2418 N N . PHE A 1 311 ? 39.764 4.511 -25.014 1.00 55.72 311 PHE A N 1
ATOM 2419 C CA . PHE A 1 311 ? 38.432 4.072 -25.466 1.00 55.72 311 PHE A CA 1
ATOM 2420 C C . PHE A 1 311 ? 37.574 5.225 -26.006 1.00 55.72 311 PHE A C 1
ATOM 2422 O O . PHE A 1 311 ? 36.678 4.961 -26.805 1.00 55.72 311 PHE A O 1
ATOM 2429 N N . THR A 1 312 ? 37.824 6.469 -25.597 1.00 45.91 312 THR A N 1
ATOM 2430 C CA . THR A 1 312 ? 37.144 7.659 -26.122 1.00 45.91 312 THR A CA 1
ATOM 2431 C C . THR A 1 312 ? 37.764 8.091 -27.455 1.00 45.91 312 THR A C 1
ATOM 2433 O O . THR A 1 312 ? 38.787 8.770 -27.499 1.00 45.91 312 THR A O 1
ATOM 2436 N N . CYS A 1 313 ? 37.139 7.661 -28.553 1.00 37.81 313 CYS A N 1
ATOM 2437 C CA . CYS A 1 313 ? 37.173 8.342 -29.850 1.00 37.81 313 CYS A CA 1
ATOM 2438 C C . CYS A 1 313 ? 35.810 8.987 -30.088 1.00 37.81 313 CYS A C 1
ATOM 2440 O O . CYS A 1 313 ? 34.801 8.306 -29.791 1.00 37.81 313 CYS A O 1
#

Foldseek 3Di:
DVVVVCCLPPPVNPPDDDDDDDDPVVVVVVCVPDPPSVVSDPDDDDDDADQLVVLLVVLCVVCVVVQEAEDPLLSVLSSVLSVLLVVAAPNPRVVVSVQLNVQQVVLQVVVCVVPPDPGRYRDNVSSNVSSCVSSVVQDPPDDDGDHPPPPDDDDDDDDDDDDDDDDDDDDDDDDDDDDDDDDDDDDDDDDDDDDDDDDDPPPPPPVPPPPPPPPPPDDPPDPDDDPPQDPVNVVVVVVVVVVVVVVVVVVVVVVVVVVVVVVVVVVVVLQVVCCVPPNDPVRFGWDDDPQWIAGPVRPDIDGVVNSVVVVPD

Sequence (313 aa):
MTTLVAAMTDPSYAGMVIVIAGYPRDMDVMLNRNAGLKSRFKRFIDFPDWEAEDGVAFLRAKALKEEMTLEPGAEVMLLKTFEELKKLDGFGNGRDAVGMWDELKQCRAQRVFTVAEMVRTITAVDAAIAGESILAARRPPDGPILSQSSILHPSDGLCRPREQHAEVRPSLCELSEDQESETHLQAEQMVGNEEALEADEQVVEVEAARDEEPVGNGNIANEERDIGVSDEDWEELQRAKEDHAAHVDGLRRAREQAKLEEERRRVEAIQAKIRQICPCPAGYSWYKCGTGWRCGGGSHFVSDAQLNNQFTC

Solvent-accessible surface area (backbone atoms only — not comparable to full-atom values): 20312 Å² total; per-residue (Å²): 126,69,63,61,60,47,56,76,68,43,74,91,43,69,89,69,82,88,85,88,86,69,57,69,71,59,45,50,54,60,33,64,73,41,98,62,54,52,78,69,57,88,77,85,84,86,82,77,80,69,53,34,64,52,46,46,51,51,51,51,54,51,29,55,74,70,72,32,46,74,35,75,59,14,54,58,40,44,34,55,39,38,53,53,44,66,74,41,78,82,63,53,51,69,58,47,44,51,50,49,51,54,38,33,52,51,40,38,53,59,48,45,75,77,43,87,73,95,64,63,58,46,43,38,66,28,29,46,54,33,39,49,53,58,50,52,76,68,49,61,98,77,65,83,83,75,64,87,83,76,83,73,81,97,81,81,84,81,92,77,87,85,89,77,92,77,91,85,87,90,85,85,91,84,88,87,90,85,85,89,84,90,87,81,88,86,87,85,90,88,83,89,81,90,79,83,83,81,79,81,83,75,78,71,77,70,72,72,76,69,79,74,66,80,85,72,77,76,84,81,88,66,88,71,78,63,93,86,65,52,76,67,60,49,54,48,52,51,49,52,51,51,52,48,51,52,49,54,54,48,52,53,52,51,52,53,50,51,51,53,50,50,52,51,52,50,53,51,52,50,52,54,48,44,50,71,78,62,58,54,94,86,69,53,59,74,42,85,52,89,73,21,36,31,31,72,79,67,85,45,75,48,43,48,66,65,55,48,66,73,67,71,125

Secondary structure (DSSP, 8-state):
-HHHHHHHH-GGGTT--------HHHHHHHHHTSTTTGGG-------PPPPHHHHHHHHHHHHHHTT-EEPHHHHHHHHHHHHHHHHSTT--THHHHHHHHHHHHHHHHHHHHHS--SS-EE-HHHHHHHHHHHHHHHS-TTS----TT-----------PPP------------------------------------------------------S-----PPPTT--HHHHHHHHHHHHHHHHHHHHHHHHHHHHHHHHHHHHHHHHHHHHHHHS--TT---EEEETTEEEETTSS-EEEHHHHHTTT--

Mean predicted aligned error: 20.61 Å

Organism: Hyaloperonospora brassicae (NCBI:txid162125)

InterPro domains:
  IPR000641 CbxX/CfxQ [PR00819] (19-36)
  IPR000641 CbxX/CfxQ [PR00819] (36-55)
  IPR041627 CbbX, AAA lid domain [PF17866] (59-129)
  IPR050773 CbxX/CfxQ RuBisCO activation and ESX secretion [PTHR43392] (1-276)